Protein AF-A0A3M8DQR2-F1 (afdb_monomer_lite)

Secondary structure (DSSP, 8-state):
-PPPPEEEEET-TT-HHHHHHHHTT-EEEEEESS--TT--SEEEES-TTS-S----------------HHHHHHHHHHHHHHTT--GGG-EEEEEESSS--HHHHHHHHHHHHHTT-EEEEEE-B-TT--BSB-TTSSBPPTTHHHHHHHHHTTGGGTS-GGG-HHHHHHHHHHHHHHHHHHHHT-

Structure (mmCIF, N/CA/C/O backbone):
data_AF-A0A3M8DQR2-F1
#
_entry.id   AF-A0A3M8DQR2-F1
#
loop_
_atom_site.group_PDB
_atom_site.id
_atom_site.type_symbol
_atom_site.label_atom_id
_atom_site.label_alt_id
_atom_site.label_comp_id
_atom_site.label_asym_id
_atom_site.label_entity_id
_atom_site.label_seq_id
_atom_site.pdbx_PDB_ins_code
_atom_site.Cartn_x
_atom_site.Cartn_y
_atom_site.Cartn_z
_atom_site.occupancy
_atom_site.B_iso_or_equiv
_atom_site.auth_seq_id
_atom_site.auth_comp_id
_atom_site.auth_asym_id
_atom_site.auth_atom_id
_atom_site.pdbx_PDB_model_num
ATOM 1 N N . MET A 1 1 ? -34.111 8.080 4.916 1.00 47.84 1 MET A N 1
ATOM 2 C CA . MET A 1 1 ? -32.832 7.864 4.199 1.00 47.84 1 MET A CA 1
ATOM 3 C C . MET A 1 1 ? -31.863 7.182 5.153 1.00 47.84 1 MET A C 1
ATOM 5 O O . MET A 1 1 ? -31.714 7.679 6.263 1.00 47.84 1 MET A O 1
ATOM 9 N N . SER A 1 2 ? -31.255 6.046 4.790 1.00 54.03 2 SER A N 1
ATOM 10 C CA . SER A 1 2 ? -30.234 5.427 5.649 1.00 54.03 2 SER A CA 1
ATOM 11 C C . SER A 1 2 ? -28.972 6.290 5.644 1.00 54.03 2 SER A C 1
ATOM 13 O O . SER A 1 2 ? -28.515 6.715 4.582 1.00 54.03 2 SER A O 1
ATOM 15 N N . LYS A 1 3 ? -28.416 6.573 6.823 1.00 76.00 3 LYS A N 1
ATOM 16 C CA . LYS A 1 3 ? -27.163 7.327 6.966 1.00 76.00 3 LYS A CA 1
ATOM 17 C C . LYS A 1 3 ? -26.042 6.577 6.233 1.00 76.00 3 LYS A C 1
ATOM 19 O O . LYS A 1 3 ? -25.897 5.373 6.434 1.00 76.00 3 LYS A O 1
ATOM 24 N N . LYS A 1 4 ? -25.274 7.269 5.385 1.00 76.94 4 LYS A N 1
ATOM 25 C CA . LYS A 1 4 ? -24.084 6.679 4.753 1.00 76.94 4 LYS A CA 1
ATOM 26 C C . LYS A 1 4 ? -23.057 6.322 5.840 1.00 76.94 4 LYS A C 1
ATOM 28 O O . LYS A 1 4 ? -22.928 7.080 6.806 1.00 76.94 4 LYS A O 1
ATOM 33 N N . PRO A 1 5 ? -22.341 5.192 5.723 1.00 70.56 5 PRO A N 1
ATOM 34 C CA . PRO A 1 5 ? -21.253 4.870 6.638 1.00 70.56 5 PRO A CA 1
ATOM 35 C C . PRO A 1 5 ? -20.133 5.914 6.513 1.00 70.56 5 PRO A C 1
ATOM 37 O O . PRO A 1 5 ? -19.791 6.329 5.406 1.00 70.56 5 PRO A O 1
ATOM 40 N N . LYS A 1 6 ? -19.574 6.355 7.645 1.00 72.31 6 LYS A N 1
ATOM 41 C CA . LYS A 1 6 ? -18.492 7.353 7.687 1.00 72.31 6 LYS A CA 1
ATOM 42 C C . LYS A 1 6 ? -17.123 6.677 7.655 1.00 72.31 6 LYS A C 1
ATOM 44 O O . LYS A 1 6 ? -16.951 5.634 8.281 1.00 72.31 6 LYS A O 1
ATOM 49 N N . LEU A 1 7 ? -16.164 7.279 6.958 1.00 70.69 7 LEU A N 1
ATOM 50 C CA . LEU A 1 7 ? -14.788 6.796 6.842 1.00 70.69 7 LEU A CA 1
ATOM 51 C C . LEU A 1 7 ? -13.800 7.950 7.040 1.00 70.69 7 LEU A C 1
ATOM 53 O O . LEU A 1 7 ? -13.941 9.003 6.425 1.00 70.69 7 LEU A O 1
ATOM 57 N N . LEU A 1 8 ? -12.795 7.733 7.888 1.00 72.44 8 LEU A N 1
ATOM 58 C CA . LEU A 1 8 ? -11.678 8.652 8.095 1.00 72.44 8 LEU A CA 1
ATOM 59 C C . LEU A 1 8 ? -10.453 8.114 7.346 1.00 72.44 8 LEU A C 1
ATOM 61 O O . LEU A 1 8 ? -9.960 7.033 7.663 1.00 72.44 8 LEU A O 1
ATOM 65 N N . ASP A 1 9 ? -9.994 8.847 6.339 1.00 78.62 9 ASP A N 1
ATOM 66 C CA . ASP A 1 9 ? -8.833 8.514 5.519 1.00 78.62 9 ASP A CA 1
ATOM 67 C C . ASP A 1 9 ? -7.605 9.234 6.087 1.00 78.62 9 ASP A C 1
ATOM 69 O O . ASP A 1 9 ? -7.459 10.448 5.947 1.00 78.62 9 ASP A O 1
ATOM 73 N N . LEU A 1 10 ? -6.758 8.506 6.811 1.00 81.00 10 LEU A N 1
ATOM 74 C CA . LEU A 1 10 ? -5.545 9.053 7.418 1.00 81.00 10 LEU A CA 1
ATOM 75 C C . LEU A 1 10 ? -4.391 9.017 6.413 1.00 81.00 10 LEU A C 1
ATOM 77 O O . LEU A 1 10 ? -4.224 8.035 5.696 1.00 81.00 10 LEU A O 1
ATOM 81 N N . PHE A 1 11 ? -3.559 10.061 6.411 1.00 83.06 11 PHE A N 1
ATOM 82 C CA . PHE A 1 11 ? -2.490 10.271 5.422 1.00 83.06 11 PHE A CA 1
ATOM 83 C C . PHE A 1 11 ? -3.039 10.375 3.991 1.00 83.06 11 PHE A C 1
ATOM 85 O O . PHE A 1 11 ? -2.472 9.829 3.044 1.00 83.06 11 PHE A O 1
ATOM 92 N N . CYS A 1 12 ? -4.169 11.070 3.836 1.00 77.25 12 CYS A N 1
ATOM 93 C CA . CYS A 1 12 ? -5.023 10.975 2.653 1.00 77.25 12 CYS A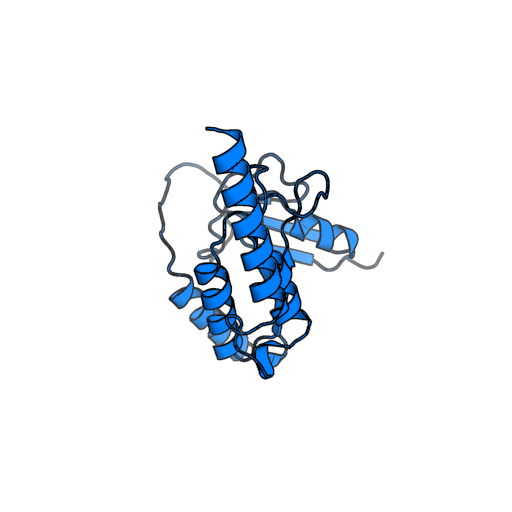 CA 1
ATOM 94 C C . CYS A 1 12 ? -4.418 11.542 1.359 1.00 77.25 12 CYS A C 1
ATOM 96 O O . CYS A 1 12 ? -4.955 11.291 0.274 1.00 77.25 12 CYS A O 1
ATOM 98 N N . LYS A 1 13 ? -3.328 12.323 1.448 1.00 86.94 13 LYS A N 1
ATOM 99 C CA . LYS A 1 13 ? -2.710 13.035 0.317 1.00 86.94 13 LYS A CA 1
ATOM 100 C C . LYS A 1 13 ? -3.774 13.702 -0.564 1.00 86.94 13 LYS A C 1
ATOM 102 O O . LYS A 1 13 ? -4.700 14.316 -0.049 1.00 86.94 13 LYS A O 1
ATOM 107 N N . THR A 1 14 ? -3.674 13.573 -1.882 1.00 84.88 14 THR A N 1
ATOM 108 C CA . THR A 1 14 ? -4.616 14.165 -2.841 1.00 84.88 14 THR A CA 1
ATOM 109 C C . THR A 1 14 ? -5.962 13.432 -2.924 1.00 84.88 14 THR A C 1
ATOM 111 O O . THR A 1 14 ? -6.852 13.885 -3.636 1.00 84.88 14 THR A O 1
ATOM 114 N N . GLY A 1 15 ? -6.152 12.332 -2.185 1.00 83.69 15 GLY A N 1
ATOM 115 C CA . GLY A 1 15 ? -7.451 11.667 -2.039 1.00 83.69 15 GLY A CA 1
ATOM 116 C C . GLY A 1 15 ? -7.775 10.570 -3.043 1.00 83.69 15 GLY A C 1
ATOM 117 O O . GLY A 1 15 ? -8.950 10.297 -3.296 1.00 83.69 15 GLY A O 1
ATOM 118 N N . GLY A 1 16 ? -6.756 9.899 -3.587 1.00 80.94 16 GLY A N 1
ATOM 119 C CA . GLY A 1 16 ? -6.944 8.754 -4.486 1.00 80.94 16 GLY A CA 1
ATOM 120 C C . GLY A 1 16 ? -7.777 7.626 -3.860 1.00 80.94 16 GLY A C 1
ATOM 121 O O . GLY A 1 16 ? -8.764 7.183 -4.448 1.00 80.94 16 GLY A O 1
ATOM 122 N N . CYS A 1 17 ? -7.435 7.203 -2.638 1.00 80.00 17 CYS A N 1
ATOM 123 C CA . CYS A 1 17 ? -8.185 6.176 -1.902 1.00 80.00 17 CYS A CA 1
ATOM 124 C C . CYS A 1 17 ? -9.577 6.672 -1.503 1.00 80.00 17 CYS A C 1
ATOM 126 O O . CYS A 1 17 ? -10.578 5.982 -1.708 1.00 80.00 17 CYS A O 1
ATOM 128 N N . SER A 1 18 ? -9.646 7.910 -1.018 1.00 84.56 18 SER A N 1
ATOM 129 C CA . SER A 1 18 ? -10.878 8.598 -0.634 1.00 84.56 18 SER A CA 1
ATOM 130 C C . SER A 1 18 ? -11.908 8.589 -1.762 1.00 84.56 18 SER A C 1
ATOM 132 O O . SER A 1 18 ? -13.091 8.354 -1.523 1.00 84.56 18 SER A O 1
ATOM 134 N N . ALA A 1 19 ? -11.457 8.756 -3.011 1.00 87.19 19 ALA A N 1
ATOM 135 C CA . ALA A 1 19 ? -12.327 8.686 -4.175 1.00 87.19 19 ALA A CA 1
ATOM 136 C C . ALA A 1 19 ? -12.905 7.295 -4.439 1.00 87.19 19 ALA A C 1
ATOM 138 O O . ALA A 1 19 ? -14.060 7.184 -4.855 1.00 87.19 19 ALA A O 1
ATOM 139 N N . GLY A 1 20 ? -12.149 6.236 -4.157 1.00 81.88 20 GLY A N 1
ATOM 140 C CA . GLY A 1 20 ? -12.669 4.870 -4.163 1.00 81.88 20 GLY A CA 1
ATOM 141 C C . GLY A 1 20 ? -13.738 4.657 -3.088 1.00 81.88 20 GLY A C 1
ATOM 142 O O . GLY A 1 20 ? -14.823 4.161 -3.390 1.00 81.88 20 GLY A O 1
ATOM 143 N N . TYR A 1 21 ? -13.473 5.093 -1.854 1.00 83.31 21 TYR A N 1
ATOM 144 C CA . TYR A 1 21 ? -14.408 4.938 -0.733 1.00 83.31 21 TYR A CA 1
ATOM 145 C C . TYR A 1 21 ? -15.709 5.723 -0.931 1.00 83.31 21 TYR A C 1
ATOM 147 O O . TYR A 1 21 ? -16.795 5.190 -0.697 1.00 83.31 21 TYR A O 1
ATOM 155 N N . ALA A 1 22 ? -15.630 6.952 -1.442 1.00 85.31 22 ALA A N 1
ATOM 156 C CA . ALA A 1 22 ? -16.812 7.745 -1.764 1.00 85.31 22 ALA A CA 1
ATOM 157 C C . ALA A 1 22 ? -17.687 7.064 -2.832 1.00 85.31 22 ALA A C 1
ATOM 159 O O . ALA A 1 22 ? -18.906 6.977 -2.673 1.00 85.31 22 ALA A O 1
ATOM 160 N N . LYS A 1 23 ? -17.070 6.502 -3.886 1.00 85.19 23 LYS A N 1
ATOM 161 C CA . LYS A 1 23 ? -17.774 5.712 -4.916 1.00 85.19 23 LYS A CA 1
ATOM 162 C C . LYS A 1 23 ? -18.424 4.446 -4.349 1.00 85.19 23 LYS A C 1
ATOM 164 O O . LYS A 1 23 ? -19.480 4.050 -4.829 1.00 85.19 23 LYS A O 1
ATOM 169 N N . ALA A 1 24 ? -17.834 3.847 -3.316 1.00 79.06 24 ALA A N 1
ATOM 170 C CA . ALA A 1 24 ? -18.395 2.699 -2.601 1.00 79.06 24 ALA A CA 1
ATOM 171 C C . ALA A 1 24 ? -19.526 3.068 -1.614 1.00 79.06 24 ALA A C 1
ATOM 173 O O . ALA A 1 24 ? -20.073 2.188 -0.953 1.00 79.06 24 ALA A O 1
ATOM 174 N N . GLY A 1 25 ? -19.899 4.351 -1.515 1.00 86.00 25 GLY A N 1
ATOM 175 C CA . GLY A 1 25 ? -21.036 4.817 -0.718 1.00 86.00 25 GLY A CA 1
ATOM 176 C C . GLY A 1 25 ? -20.685 5.368 0.665 1.00 86.00 25 GLY A C 1
ATOM 177 O O . GLY A 1 25 ? -21.604 5.669 1.430 1.00 86.00 25 GLY A O 1
ATOM 178 N N . PHE A 1 26 ? -19.400 5.539 0.987 1.00 82.19 26 PHE A N 1
ATOM 179 C CA . PHE A 1 26 ? -18.961 6.132 2.252 1.00 82.19 26 PHE A CA 1
ATOM 180 C C . PHE A 1 26 ? -19.003 7.668 2.222 1.00 82.19 26 PHE A C 1
ATOM 182 O O . PHE A 1 26 ? -18.787 8.302 1.190 1.00 82.19 26 PHE A O 1
ATOM 189 N N . GLU A 1 27 ? -19.253 8.276 3.380 1.00 83.12 27 GLU A N 1
ATOM 190 C CA . GLU A 1 27 ? -18.980 9.691 3.650 1.00 83.12 27 GLU A CA 1
ATOM 191 C C . GLU A 1 27 ? -17.541 9.802 4.173 1.00 83.12 27 GLU A C 1
ATOM 193 O O . GLU A 1 27 ? -17.248 9.336 5.275 1.00 83.12 27 GLU A O 1
ATOM 198 N N . VAL A 1 28 ? -16.635 10.353 3.361 1.00 81.25 28 VAL A N 1
ATOM 199 C CA . VAL A 1 28 ? -15.189 10.333 3.629 1.00 81.25 28 VAL A CA 1
ATOM 200 C C . VAL A 1 28 ? -14.704 11.673 4.178 1.00 81.25 28 VAL A C 1
ATOM 202 O O . VAL A 1 28 ? -15.050 12.727 3.645 1.00 81.25 28 VAL A O 1
ATOM 205 N N . VAL A 1 29 ? -13.857 11.616 5.205 1.00 83.69 29 VAL A N 1
ATOM 206 C CA . VAL A 1 29 ? -13.083 12.749 5.727 1.00 83.69 29 VAL A CA 1
ATOM 207 C C . VAL A 1 29 ? -11.600 12.404 5.625 1.00 83.69 29 VAL A C 1
ATOM 209 O O . VAL A 1 29 ? -11.192 11.351 6.100 1.00 83.69 29 VAL A O 1
ATOM 212 N N . GLY A 1 30 ? -10.796 13.269 5.016 1.00 80.38 30 GLY A N 1
ATOM 213 C CA . GLY A 1 30 ? -9.349 13.096 4.891 1.00 80.38 30 GLY A CA 1
ATOM 214 C C . GLY A 1 30 ? -8.565 13.815 5.975 1.00 80.38 30 GLY A C 1
ATOM 215 O O . GLY A 1 30 ? -8.931 14.923 6.368 1.00 80.38 30 GLY A O 1
ATOM 216 N N . VAL A 1 31 ? -7.460 13.214 6.411 1.00 77.94 31 VAL A N 1
ATOM 217 C CA . VAL A 1 31 ? -6.473 13.826 7.304 1.00 77.94 31 VAL A CA 1
ATOM 218 C C . VAL A 1 31 ? -5.084 13.705 6.686 1.00 77.94 31 VAL A C 1
ATOM 220 O O . VAL A 1 31 ? -4.616 12.597 6.435 1.00 77.94 31 VAL A O 1
ATOM 223 N N . ASP A 1 32 ? -4.392 14.820 6.461 1.00 81.44 32 ASP A N 1
ATOM 224 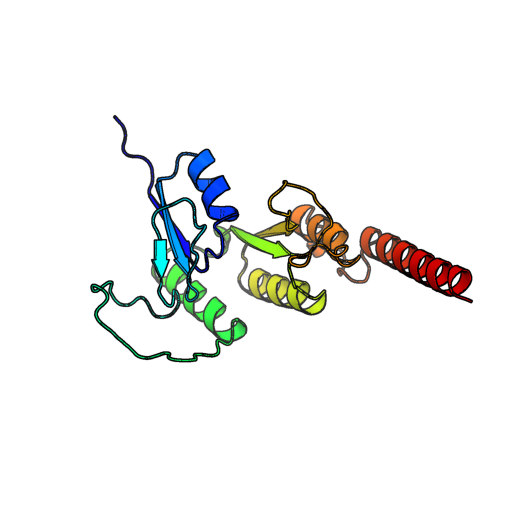C CA . ASP A 1 32 ? -2.983 14.822 6.042 1.00 81.44 32 ASP A CA 1
ATOM 225 C C . ASP A 1 32 ? -2.236 15.984 6.700 1.00 81.44 32 ASP A C 1
ATOM 227 O O . ASP A 1 32 ? -2.801 17.049 6.952 1.00 81.44 32 ASP A O 1
ATOM 231 N N . ILE A 1 33 ? -0.946 15.779 6.965 1.00 79.25 33 ILE A N 1
ATOM 232 C CA . ILE A 1 33 ? -0.084 16.795 7.573 1.00 79.25 33 ILE A CA 1
ATOM 233 C C . ILE A 1 33 ? 0.199 17.958 6.608 1.00 79.25 33 ILE A C 1
ATOM 235 O O . ILE A 1 33 ? 0.334 19.113 7.025 1.00 79.25 33 ILE A O 1
ATOM 239 N N . ASN A 1 34 ? 0.263 17.667 5.305 1.00 80.19 34 ASN A N 1
ATOM 240 C CA . ASN A 1 34 ? 0.478 18.664 4.266 1.00 80.19 34 ASN A CA 1
ATOM 241 C C . ASN A 1 34 ? -0.862 19.246 3.804 1.00 80.19 34 ASN A C 1
ATOM 243 O O . ASN A 1 34 ? -1.857 18.523 3.779 1.00 80.19 34 ASN A O 1
ATOM 247 N N . PRO A 1 35 ? -0.901 20.517 3.370 1.00 82.94 35 PRO A N 1
ATOM 248 C CA . PRO A 1 35 ? -2.090 21.058 2.728 1.00 82.94 35 PRO A CA 1
ATOM 249 C C . PRO A 1 35 ? -2.398 20.269 1.449 1.00 82.94 35 PRO A C 1
ATOM 251 O O . PRO A 1 35 ? -1.502 19.990 0.652 1.00 82.94 35 PRO A O 1
ATOM 254 N N . GLN A 1 36 ? -3.670 19.929 1.251 1.00 87.19 36 GLN A N 1
ATOM 255 C CA . GLN A 1 36 ? -4.154 19.195 0.081 1.00 87.19 36 GLN A CA 1
ATOM 256 C C . GLN A 1 36 ? -5.217 20.040 -0.633 1.00 87.19 36 GLN A C 1
ATOM 258 O O . GLN A 1 36 ? -6.410 19.784 -0.486 1.00 87.19 36 GLN A O 1
ATOM 263 N N . PRO A 1 37 ? -4.815 21.086 -1.383 1.00 84.31 37 PRO A N 1
ATOM 264 C CA . PRO A 1 37 ? -5.752 22.063 -1.954 1.00 84.31 37 PRO A CA 1
ATOM 265 C C . PRO A 1 37 ? -6.732 21.455 -2.964 1.00 84.31 37 PRO A C 1
ATOM 267 O O . PRO A 1 37 ? -7.802 22.007 -3.187 1.00 84.31 37 PRO A O 1
ATOM 270 N N . ASN A 1 38 ? -6.378 20.307 -3.544 1.00 85.12 38 ASN A N 1
ATOM 271 C CA . ASN A 1 38 ? -7.195 19.592 -4.521 1.00 85.12 38 ASN A CA 1
ATOM 272 C C . ASN A 1 38 ? -7.923 18.380 -3.915 1.00 85.12 38 ASN A C 1
ATOM 274 O O . ASN A 1 38 ? -8.418 17.539 -4.664 1.00 85.12 38 ASN A O 1
ATOM 278 N N . TYR A 1 39 ? -7.948 18.236 -2.583 1.00 84.38 39 TYR A N 1
ATOM 279 C CA . TYR A 1 39 ? -8.625 17.114 -1.942 1.00 84.38 39 TYR A CA 1
ATOM 280 C C . TYR A 1 39 ? -10.145 17.221 -2.152 1.00 84.38 39 TYR A C 1
ATOM 282 O O . TYR A 1 39 ? -10.739 18.229 -1.773 1.00 84.38 39 TYR A O 1
ATOM 290 N N . PRO A 1 40 ? -10.802 16.212 -2.748 1.00 81.50 40 PRO A N 1
ATOM 291 C CA . PRO A 1 40 ? -12.172 16.369 -3.242 1.00 81.50 40 PRO A CA 1
ATOM 292 C C . PRO A 1 40 ? -13.273 16.154 -2.182 1.00 81.50 40 PRO A C 1
ATOM 294 O O . PRO A 1 40 ? -14.454 16.179 -2.525 1.00 81.50 40 PRO A O 1
ATOM 297 N N . TYR A 1 41 ? -12.914 15.933 -0.911 1.00 90.12 41 TYR A N 1
ATOM 298 C CA . TYR A 1 41 ? -13.845 15.676 0.202 1.00 90.12 41 TYR A CA 1
ATOM 299 C C . TYR A 1 41 ? -13.566 16.591 1.403 1.00 90.12 41 TYR A C 1
ATOM 301 O O . TYR A 1 41 ? -12.709 17.470 1.340 1.00 90.12 41 TYR A O 1
ATOM 309 N N . GLN A 1 42 ? -14.275 16.388 2.521 1.00 87.31 42 GLN A N 1
ATOM 310 C CA . GLN A 1 42 ? -13.967 17.100 3.761 1.00 87.31 42 GLN A CA 1
ATOM 311 C C . GLN A 1 42 ? -12.529 16.784 4.188 1.00 87.31 42 GLN A C 1
ATOM 313 O O . GLN A 1 42 ? -12.150 15.619 4.274 1.00 87.31 42 GLN A O 1
ATOM 318 N N . PHE A 1 43 ? -11.742 17.820 4.465 1.00 85.06 43 PHE A N 1
ATOM 319 C CA . PHE A 1 43 ? -10.324 17.699 4.781 1.00 85.06 43 PHE A CA 1
ATOM 320 C C . PHE A 1 43 ? -10.002 18.338 6.128 1.00 85.06 43 PHE A C 1
ATOM 322 O O . PHE A 1 43 ? -10.494 19.419 6.455 1.00 85.06 43 PHE A O 1
ATOM 329 N N . ILE A 1 44 ? -9.143 17.671 6.889 1.00 81.81 44 ILE A N 1
ATOM 330 C CA . ILE A 1 44 ? -8.561 18.158 8.130 1.00 81.81 44 ILE A CA 1
ATOM 331 C C . ILE A 1 44 ? -7.048 18.147 7.937 1.00 81.81 44 ILE A C 1
ATOM 333 O O . ILE A 1 44 ? -6.432 17.087 7.842 1.00 81.81 44 ILE A O 1
ATOM 337 N N . GLN A 1 45 ? -6.429 19.325 7.903 1.00 82.38 45 GLN A N 1
ATOM 338 C CA . GLN A 1 45 ? -4.975 19.389 7.929 1.00 82.38 45 GLN A CA 1
ATOM 339 C C . GLN A 1 45 ? -4.496 19.129 9.356 1.00 82.38 45 GLN A C 1
ATOM 341 O O . GLN A 1 45 ? -4.557 20.016 10.207 1.00 82.38 45 GLN A O 1
ATOM 346 N N . ALA A 1 46 ? -4.044 17.912 9.627 1.00 69.06 46 ALA A N 1
ATOM 347 C CA . ALA A 1 46 ? -3.540 17.531 10.933 1.00 69.06 46 ALA A CA 1
ATOM 348 C C . ALA A 1 46 ? -2.524 16.400 10.818 1.00 69.06 46 ALA A C 1
ATOM 350 O O . ALA A 1 46 ? -2.485 15.637 9.851 1.00 69.06 46 ALA A O 1
ATOM 351 N N . ASP A 1 47 ? -1.709 16.280 11.854 1.00 73.81 47 ASP A N 1
ATOM 352 C CA . ASP A 1 47 ? -0.873 15.113 12.046 1.00 73.81 47 ASP A CA 1
ATOM 353 C C . ASP A 1 47 ? -1.749 13.937 12.498 1.00 73.81 47 ASP A C 1
ATOM 355 O O . ASP A 1 47 ? -2.109 13.827 13.670 1.00 73.81 47 ASP A O 1
ATOM 359 N N . ALA A 1 48 ? -2.097 13.061 11.552 1.00 65.50 48 ALA A N 1
ATOM 360 C CA . ALA A 1 48 ? -2.900 11.861 11.784 1.00 65.50 48 ALA A CA 1
ATOM 361 C C . ALA A 1 48 ? -2.338 10.944 12.891 1.00 65.50 48 ALA A C 1
ATOM 363 O O . ALA A 1 48 ? -3.081 10.141 13.451 1.00 65.50 48 ALA A O 1
ATOM 364 N N . MET A 1 49 ? -1.050 11.072 13.231 1.00 65.06 49 MET A N 1
ATOM 365 C CA . MET A 1 49 ? -0.394 10.307 14.292 1.00 65.06 49 MET A CA 1
ATOM 366 C C . MET A 1 49 ? -0.564 10.895 15.697 1.00 65.06 49 MET A C 1
ATOM 368 O O . MET A 1 49 ? -0.318 10.182 16.670 1.00 65.06 49 MET A O 1
ATOM 372 N N . LYS A 1 50 ? -0.985 12.161 15.813 1.00 56.66 50 LYS A N 1
ATOM 373 C CA . LYS A 1 50 ? -1.133 12.906 17.078 1.00 56.66 50 LYS A CA 1
ATOM 374 C C . LYS A 1 50 ? -2.550 13.437 17.316 1.00 56.66 50 LYS A C 1
ATOM 376 O O . LYS A 1 50 ? -2.740 14.354 18.112 1.00 56.66 50 LYS A O 1
ATOM 381 N N . VAL A 1 51 ? -3.559 12.916 16.617 1.00 45.53 51 VAL A N 1
ATOM 382 C CA . VAL A 1 51 ? -4.945 13.360 16.825 1.00 45.53 51 VAL A CA 1
ATOM 383 C C . VAL A 1 51 ? -5.450 12.838 18.173 1.00 45.53 51 VAL A C 1
ATOM 385 O O . VAL A 1 51 ? -6.016 11.754 18.256 1.00 45.53 51 VAL A O 1
ATOM 388 N N . GLU A 1 52 ? -5.233 13.616 19.232 1.00 41.56 52 GLU A N 1
ATOM 389 C CA . GLU A 1 52 ? -5.787 13.368 20.570 1.00 41.56 52 GLU A CA 1
ATOM 390 C C . GLU A 1 52 ? -7.150 14.068 20.748 1.00 41.56 52 GLU A C 1
ATOM 392 O O . GLU A 1 52 ? -8.041 13.544 21.411 1.00 41.56 52 GLU A O 1
ATOM 397 N N . SER A 1 53 ? -7.358 15.223 20.099 1.00 39.56 53 SER A N 1
ATOM 398 C CA . SER A 1 53 ? -8.659 15.893 19.928 1.00 39.56 53 SER A CA 1
ATOM 399 C C . SER A 1 53 ? -8.611 16.909 18.771 1.00 39.56 53 SER A C 1
ATOM 401 O O . SER A 1 53 ? -7.536 17.361 18.378 1.00 39.56 53 SER A O 1
ATOM 403 N N . ILE A 1 54 ? -9.769 17.253 18.192 1.00 40.06 54 ILE A N 1
ATOM 404 C CA . ILE A 1 54 ? -9.896 18.238 17.103 1.00 40.06 54 ILE A CA 1
ATOM 405 C C . ILE A 1 5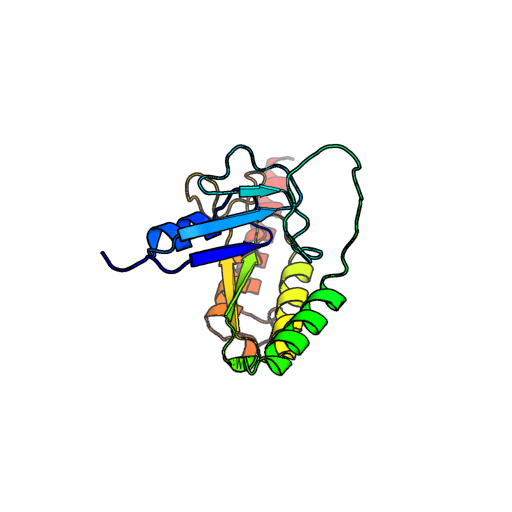4 ? -10.340 19.575 17.713 1.00 40.06 54 ILE A C 1
ATOM 407 O O . ILE A 1 54 ? -11.468 19.682 18.190 1.00 40.06 54 ILE A O 1
ATOM 411 N N . ALA A 1 55 ? -9.479 20.593 17.675 1.00 41.19 55 ALA A N 1
ATOM 412 C CA . ALA A 1 55 ? -9.810 21.970 18.053 1.00 41.19 55 ALA A CA 1
ATOM 413 C C . ALA A 1 55 ? -9.581 22.929 16.865 1.00 41.19 55 ALA A C 1
ATOM 415 O O . ALA A 1 55 ? -8.731 22.651 16.014 1.00 41.19 55 ALA A O 1
ATOM 416 N N . PRO A 1 56 ? -10.347 24.033 16.759 1.00 38.84 56 PRO A N 1
ATOM 417 C CA . PRO A 1 56 ? -10.315 24.903 15.590 1.00 38.84 56 PRO A CA 1
ATOM 418 C C . PRO A 1 56 ? -8.986 25.654 15.444 1.00 38.84 56 PRO A C 1
ATOM 420 O O . PRO A 1 56 ? -8.339 26.048 16.414 1.00 38.84 56 PRO A O 1
ATOM 423 N N . ALA A 1 57 ? -8.599 25.842 14.184 1.00 39.97 57 ALA A N 1
ATOM 424 C CA . ALA A 1 57 ? -7.304 26.351 13.771 1.00 39.97 57 ALA A CA 1
ATOM 425 C C . ALA A 1 57 ? -7.138 27.847 14.071 1.00 39.97 57 ALA A C 1
ATOM 427 O O . ALA A 1 57 ? -7.596 28.678 13.296 1.00 39.97 57 ALA A O 1
ATOM 428 N N . ASN A 1 58 ? -6.394 28.180 15.130 1.00 41.06 58 ASN A N 1
ATOM 429 C CA . ASN A 1 58 ? -5.861 29.525 15.354 1.00 41.06 58 ASN A CA 1
ATOM 430 C C . ASN A 1 58 ? -4.341 29.481 15.590 1.00 41.06 58 ASN A C 1
ATOM 432 O O . ASN A 1 58 ? -3.868 29.597 16.711 1.00 41.06 58 ASN A O 1
ATOM 436 N N . GLY A 1 59 ? -3.589 29.371 14.490 1.00 45.38 59 GLY A N 1
ATOM 437 C CA . GLY A 1 59 ? -2.318 30.086 14.327 1.00 45.38 59 GLY A CA 1
ATOM 438 C C . GLY A 1 59 ? -1.035 29.498 14.936 1.00 45.38 59 GLY A C 1
ATOM 439 O O . GLY A 1 59 ? -0.744 29.702 16.103 1.00 45.38 59 GLY A O 1
ATOM 440 N N . LYS A 1 60 ? -0.184 28.993 14.027 1.00 46.75 60 LYS A N 1
ATOM 441 C CA . LYS A 1 60 ? 1.299 29.007 14.038 1.00 46.75 60 LYS A CA 1
ATOM 442 C C . LYS A 1 60 ? 2.050 28.112 15.044 1.00 46.75 60 LYS A C 1
ATOM 444 O O . LYS A 1 60 ? 2.366 28.543 16.137 1.00 46.75 60 LYS A O 1
ATOM 449 N N . GLU A 1 61 ? 2.534 26.966 14.550 1.00 42.38 61 GLU A N 1
ATOM 450 C CA . GLU A 1 61 ? 3.967 26.598 14.521 1.00 42.38 61 GLU A CA 1
ATOM 451 C C . GLU A 1 61 ? 4.173 25.312 13.696 1.00 42.38 61 GLU A C 1
ATOM 453 O O . GLU A 1 61 ? 3.427 24.343 13.829 1.00 42.38 61 GLU A O 1
ATOM 458 N N . ARG A 1 62 ? 5.165 25.291 12.793 1.00 37.06 62 ARG A N 1
ATOM 459 C CA . ARG A 1 62 ? 5.514 24.088 12.016 1.00 37.06 62 ARG A CA 1
ATOM 460 C C . ARG A 1 62 ? 6.348 23.154 12.892 1.00 37.06 62 ARG A C 1
ATOM 462 O O . ARG A 1 62 ? 7.564 23.302 12.958 1.00 37.06 62 ARG A O 1
ATOM 469 N N . GLN A 1 63 ? 5.714 22.164 13.515 1.00 32.34 63 GLN A N 1
ATOM 470 C CA . GLN A 1 63 ? 6.440 21.045 14.114 1.00 32.34 63 GLN A CA 1
ATOM 471 C C . GLN A 1 63 ? 6.874 20.074 13.011 1.00 32.34 63 GLN A C 1
ATOM 473 O O . GLN A 1 63 ? 6.043 19.453 12.350 1.00 32.34 63 GLN A O 1
ATOM 478 N N . ARG A 1 64 ? 8.186 19.937 12.797 1.00 30.61 64 ARG A N 1
ATOM 479 C CA . ARG A 1 64 ? 8.737 18.852 11.980 1.00 30.61 64 ARG A CA 1
ATOM 480 C C . ARG A 1 64 ? 8.869 17.624 12.872 1.00 30.61 64 ARG A C 1
ATOM 482 O O . ARG A 1 64 ? 9.690 17.615 13.783 1.00 30.61 64 ARG A O 1
ATOM 489 N N . VAL A 1 65 ? 8.058 16.606 12.606 1.00 34.44 65 VAL A N 1
ATOM 490 C CA . VAL A 1 65 ? 8.125 15.313 13.290 1.00 34.44 65 VAL A CA 1
ATOM 491 C C . VAL A 1 65 ? 8.536 14.264 12.270 1.00 34.44 65 VAL A C 1
ATOM 493 O O . VAL A 1 65 ? 7.924 14.139 11.210 1.00 34.44 65 VAL A O 1
ATOM 496 N N . THR A 1 66 ? 9.605 13.540 12.578 1.00 32.59 66 THR A N 1
ATOM 497 C CA . THR A 1 66 ? 10.060 12.389 11.801 1.00 32.59 66 THR A CA 1
ATOM 498 C C . THR A 1 66 ? 9.468 11.145 12.447 1.00 32.59 66 THR A C 1
ATOM 500 O O . THR A 1 66 ? 9.641 10.943 13.649 1.00 32.59 66 THR A O 1
ATOM 503 N N . PHE A 1 67 ? 8.762 10.327 11.672 1.00 50.16 67 PHE A N 1
ATOM 504 C CA . PHE A 1 67 ? 8.174 9.089 12.170 1.00 50.16 67 PHE A CA 1
ATOM 505 C C . PHE A 1 67 ? 8.979 7.890 11.712 1.00 50.16 67 PHE A C 1
ATOM 507 O O . PHE A 1 67 ? 9.348 7.772 10.547 1.00 50.16 67 PHE A O 1
ATOM 514 N N . ASP A 1 68 ? 9.177 6.978 12.648 1.00 58.97 68 ASP A N 1
ATOM 515 C CA . ASP A 1 68 ? 9.648 5.638 12.373 1.00 58.97 68 ASP A CA 1
ATOM 516 C C . ASP A 1 68 ? 8.413 4.737 12.229 1.00 58.97 68 ASP A C 1
ATOM 518 O O . ASP A 1 68 ? 7.806 4.310 13.218 1.00 58.97 68 ASP A O 1
ATOM 522 N N . MET A 1 69 ? 7.991 4.497 10.984 1.00 60.41 69 MET A N 1
ATOM 523 C CA . MET A 1 69 ? 6.835 3.643 10.678 1.00 60.41 69 MET A CA 1
ATOM 524 C C . MET A 1 69 ? 7.003 2.224 11.237 1.00 60.41 69 MET A C 1
ATOM 526 O O . MET A 1 69 ? 6.007 1.580 11.580 1.00 60.41 69 MET A O 1
ATOM 530 N N . MET A 1 70 ? 8.251 1.782 11.431 1.00 62.34 70 MET A N 1
ATOM 531 C CA . MET A 1 70 ? 8.574 0.498 12.047 1.00 62.34 70 MET A CA 1
ATOM 532 C C . MET A 1 70 ? 8.243 0.465 13.542 1.00 62.34 70 MET A C 1
ATOM 534 O O . MET A 1 70 ? 8.101 -0.622 14.094 1.00 62.34 70 MET A O 1
ATOM 538 N N . LYS A 1 71 ? 8.066 1.619 14.202 1.00 65.50 71 LYS A N 1
ATOM 539 C CA . LYS A 1 71 ? 7.599 1.724 15.600 1.00 65.50 71 LYS A CA 1
ATOM 540 C C . LYS A 1 71 ? 6.097 1.961 15.705 1.00 65.50 71 LYS A C 1
ATOM 542 O O . LYS A 1 71 ? 5.429 1.350 16.537 1.00 65.50 71 LYS A O 1
ATOM 547 N N . VAL A 1 72 ? 5.570 2.812 14.829 1.00 67.62 72 VAL A N 1
ATOM 548 C CA . VAL A 1 72 ? 4.168 3.244 14.827 1.00 67.62 72 VAL A CA 1
ATOM 549 C C . VAL A 1 72 ? 3.200 2.095 14.540 1.00 67.62 72 VAL A C 1
ATOM 551 O O . VAL A 1 72 ? 2.238 1.891 15.281 1.00 67.62 72 VAL A O 1
ATOM 554 N N . VAL A 1 73 ? 3.443 1.329 13.473 1.00 72.00 73 VAL A N 1
ATOM 555 C CA . VAL A 1 73 ? 2.540 0.244 13.053 1.00 72.00 73 VAL A CA 1
ATOM 556 C C . VAL A 1 73 ? 2.379 -0.820 14.153 1.00 72.00 73 VAL A C 1
ATOM 558 O O . VAL A 1 73 ? 1.236 -1.141 14.489 1.00 72.00 73 VAL A O 1
ATOM 561 N N . PRO A 1 74 ? 3.460 -1.312 14.798 1.00 73.06 74 PRO A N 1
ATOM 562 C CA . PRO A 1 74 ? 3.354 -2.198 15.959 1.00 73.06 74 PRO A CA 1
ATOM 563 C C . PRO A 1 74 ? 2.482 -1.671 17.099 1.00 73.06 74 PRO A C 1
ATOM 565 O O . PRO A 1 74 ? 1.699 -2.418 17.686 1.00 73.06 74 PRO A O 1
ATOM 568 N N . GLU A 1 75 ? 2.642 -0.396 17.454 1.00 77.00 75 GLU A N 1
ATOM 569 C CA . GLU A 1 75 ? 1.895 0.239 18.537 1.00 77.00 75 GLU A CA 1
ATOM 570 C C . GLU A 1 75 ? 0.398 0.268 18.225 1.00 77.00 75 GLU A C 1
ATOM 572 O O . GLU A 1 75 ? -0.409 -0.187 19.035 1.00 77.00 75 GLU A O 1
ATOM 577 N N . LYS A 1 76 ? 0.021 0.708 17.020 1.00 72.56 76 LYS A N 1
ATOM 578 C CA . LYS A 1 76 ? -1.395 0.796 16.641 1.00 72.56 76 LYS A CA 1
ATOM 579 C C . LYS A 1 76 ? -2.039 -0.578 16.480 1.00 72.56 76 LYS A C 1
ATOM 581 O O . LYS A 1 76 ? -3.194 -0.750 16.853 1.00 72.56 76 LYS A O 1
ATOM 586 N N . LEU A 1 77 ? -1.300 -1.583 16.010 1.00 70.25 77 LEU A N 1
ATOM 587 C CA . LEU A 1 77 ? -1.795 -2.962 15.949 1.00 70.25 77 LEU A CA 1
ATOM 588 C C . LEU A 1 77 ? -2.027 -3.575 17.336 1.00 70.25 77 LEU A C 1
ATOM 590 O O . LEU A 1 77 ? -2.962 -4.361 17.489 1.00 70.25 77 LEU A O 1
ATOM 594 N N . ARG A 1 78 ? -1.211 -3.223 18.341 1.00 74.62 78 ARG A N 1
ATOM 595 C CA . ARG A 1 78 ? -1.459 -3.600 19.745 1.00 74.62 78 ARG A CA 1
ATOM 596 C C . ARG A 1 78 ? -2.711 -2.924 20.291 1.00 74.62 78 ARG A C 1
ATOM 598 O O . ARG A 1 78 ? -3.569 -3.610 20.828 1.00 74.62 78 ARG A O 1
ATOM 605 N N . MET A 1 79 ? -2.867 -1.625 20.045 1.00 71.19 79 MET A N 1
ATOM 606 C CA . MET A 1 79 ? -4.080 -0.897 20.420 1.00 71.19 79 MET A CA 1
ATOM 607 C C . MET A 1 79 ? -5.331 -1.558 19.819 1.00 71.19 79 MET A C 1
ATOM 609 O O . MET A 1 79 ? -6.275 -1.853 20.534 1.00 71.19 79 MET A O 1
ATOM 613 N N . LEU A 1 80 ? -5.345 -1.880 18.522 1.00 67.06 80 LEU A N 1
ATOM 614 C CA . LEU A 1 80 ? -6.502 -2.541 17.895 1.00 67.06 80 LEU A CA 1
ATOM 615 C C . LEU A 1 80 ? -6.870 -3.879 18.565 1.00 67.06 80 LEU A C 1
ATOM 617 O O . LEU A 1 80 ? -8.053 -4.197 18.695 1.00 67.06 80 LEU A O 1
ATOM 621 N N . GLU A 1 81 ? -5.873 -4.639 19.019 1.00 68.06 81 GLU A N 1
ATOM 622 C CA . GLU A 1 81 ? -6.077 -5.889 19.753 1.00 68.06 81 GLU A CA 1
ATOM 623 C C . GLU A 1 81 ? -6.723 -5.667 21.128 1.00 68.06 81 GLU A C 1
ATOM 625 O O . GLU A 1 81 ? -7.644 -6.406 21.476 1.00 68.06 81 GLU A O 1
ATOM 630 N N . GLU A 1 82 ? -6.327 -4.620 21.860 1.00 75.88 82 GLU A N 1
ATOM 631 C CA . GLU A 1 82 ? -6.956 -4.218 23.132 1.00 75.88 82 GLU A CA 1
ATOM 632 C C . GLU A 1 82 ? -8.447 -3.886 22.957 1.00 75.88 82 GLU A C 1
ATOM 634 O O . GLU A 1 82 ? -9.266 -4.215 23.812 1.00 75.88 82 GLU A O 1
ATOM 639 N N . TYR A 1 83 ? -8.828 -3.325 21.805 1.00 70.56 83 TYR A N 1
ATOM 640 C CA . TYR A 1 83 ? -10.226 -3.063 21.435 1.00 70.56 83 TYR A CA 1
ATOM 641 C C . TYR A 1 83 ? -10.941 -4.281 20.811 1.00 70.56 83 TYR A C 1
ATOM 643 O O . TYR A 1 83 ? -12.039 -4.160 20.265 1.00 70.56 83 TYR A O 1
ATOM 651 N N . GLY A 1 84 ? -10.340 -5.475 20.869 1.00 68.69 84 GLY A N 1
ATOM 652 C CA . GLY A 1 84 ? -10.935 -6.729 20.396 1.00 68.69 84 GLY A CA 1
ATOM 653 C C . GLY A 1 84 ? -10.905 -6.927 18.874 1.00 68.69 84 GLY A C 1
ATOM 654 O O . GLY A 1 84 ? -11.471 -7.902 18.360 1.00 68.69 84 GLY A O 1
ATOM 655 N N . ILE A 1 85 ? -10.229 -6.048 18.129 1.00 66.38 85 ILE A N 1
ATOM 656 C CA . ILE A 1 85 ? -10.079 -6.153 16.676 1.00 66.38 85 ILE A CA 1
ATOM 657 C C . ILE A 1 85 ? -8.879 -7.052 16.376 1.00 66.38 85 ILE A C 1
ATOM 659 O O . ILE A 1 85 ? -7.716 -6.668 16.461 1.00 66.38 85 ILE A O 1
ATOM 663 N N . ARG A 1 86 ? -9.173 -8.300 16.005 1.00 61.97 86 ARG A N 1
ATOM 664 C CA . ARG A 1 86 ? -8.143 -9.303 15.703 1.00 61.97 86 ARG A CA 1
ATOM 665 C C . ARG A 1 86 ? -7.381 -8.944 14.426 1.00 61.97 86 ARG A C 1
ATOM 667 O O . ARG A 1 86 ? -7.995 -8.790 13.372 1.00 61.97 86 ARG A O 1
ATOM 674 N N . LYS A 1 87 ? -6.051 -8.952 14.502 1.00 66.88 87 LYS A N 1
ATOM 675 C CA . LYS A 1 87 ? -5.123 -8.566 13.421 1.00 66.88 87 LYS A CA 1
ATOM 676 C C . LYS A 1 87 ? -5.350 -9.332 12.108 1.00 66.88 87 LYS A C 1
ATOM 678 O O . LYS A 1 87 ? -5.456 -8.712 11.059 1.00 66.88 87 LYS A O 1
ATOM 683 N N . ARG A 1 88 ? -5.638 -10.638 12.184 1.00 67.38 88 ARG A N 1
ATOM 684 C CA . ARG A 1 88 ? -6.033 -11.490 11.037 1.00 67.38 88 ARG A CA 1
ATOM 685 C C . ARG A 1 88 ? -7.264 -11.046 10.245 1.00 67.38 88 ARG A C 1
ATOM 687 O O . ARG A 1 88 ? -7.509 -11.550 9.151 1.00 67.38 88 ARG A O 1
ATOM 694 N N . LYS A 1 89 ? -8.090 -10.157 10.807 1.00 67.25 89 LYS A N 1
ATOM 695 C CA . LYS A 1 89 ? -9.261 -9.580 10.128 1.00 67.25 89 LYS A CA 1
ATOM 696 C C . LYS A 1 89 ? -8.950 -8.246 9.444 1.00 67.25 89 LYS A C 1
ATOM 698 O O . LYS A 1 89 ? -9.831 -7.695 8.791 1.00 67.25 89 LYS A O 1
ATOM 703 N N . LEU A 1 90 ? -7.732 -7.727 9.585 1.00 68.31 90 LEU A N 1
ATOM 704 C CA . LEU A 1 90 ? -7.302 -6.492 8.948 1.00 68.31 90 LEU A CA 1
ATOM 705 C C . LEU A 1 90 ? -6.737 -6.801 7.564 1.00 68.31 90 LEU A C 1
ATOM 707 O O . LEU A 1 90 ? -5.977 -7.754 7.383 1.00 68.31 90 LEU A O 1
ATOM 711 N N . THR A 1 91 ? -7.133 -5.988 6.588 1.00 77.75 91 THR A N 1
ATOM 712 C CA . THR A 1 91 ? -6.500 -5.944 5.271 1.00 77.75 91 THR A CA 1
ATOM 713 C C . THR A 1 91 ? -5.919 -4.559 5.083 1.00 77.75 91 THR A C 1
ATOM 715 O O . THR A 1 91 ? -6.653 -3.573 5.093 1.00 77.75 91 THR A O 1
ATOM 718 N N . PHE A 1 92 ? -4.606 -4.490 4.925 1.00 80.44 92 PHE A N 1
ATOM 719 C CA . PHE A 1 92 ? -3.891 -3.259 4.660 1.00 80.44 92 PHE A CA 1
ATOM 720 C C . PHE A 1 92 ? -3.793 -3.050 3.164 1.00 80.44 92 PHE A C 1
ATOM 722 O O . PHE A 1 92 ? -3.235 -3.865 2.432 1.00 80.44 92 PHE A O 1
ATOM 729 N N . TYR A 1 93 ? -4.335 -1.927 2.727 1.00 81.44 93 TYR A N 1
ATOM 730 C CA . TYR A 1 93 ? -4.080 -1.405 1.404 1.00 81.44 93 TYR A CA 1
ATOM 731 C C . TYR A 1 93 ? -2.666 -0.814 1.378 1.00 81.44 93 TYR A C 1
ATOM 733 O O . TYR A 1 93 ? -2.369 0.108 2.138 1.00 81.44 93 TYR A O 1
ATOM 741 N N . MET A 1 94 ? -1.800 -1.333 0.513 1.00 87.62 94 MET A N 1
ATOM 742 C CA . MET A 1 94 ? -0.409 -0.903 0.401 1.00 87.62 94 MET A CA 1
ATOM 743 C C . MET A 1 94 ? -0.152 -0.326 -0.990 1.00 87.62 94 MET A C 1
ATOM 745 O O . MET A 1 94 ? -0.106 -1.060 -1.976 1.00 87.62 94 MET A O 1
ATOM 749 N N . LEU A 1 95 ? -0.022 1.000 -1.071 1.00 87.62 95 LEU A N 1
ATOM 750 C CA . LEU A 1 95 ? 0.309 1.692 -2.317 1.00 87.62 95 LEU A CA 1
ATOM 751 C C . LEU A 1 95 ? 1.780 1.446 -2.677 1.00 87.62 95 LEU A C 1
ATOM 753 O O . LEU A 1 95 ? 2.656 1.709 -1.857 1.00 87.62 95 LEU A O 1
ATOM 757 N N . ILE A 1 96 ? 2.028 1.005 -3.909 1.00 90.12 96 ILE A N 1
ATOM 758 C CA . ILE A 1 96 ? 3.367 0.756 -4.463 1.00 90.12 96 ILE A CA 1
ATOM 759 C C . ILE A 1 96 ? 3.564 1.534 -5.770 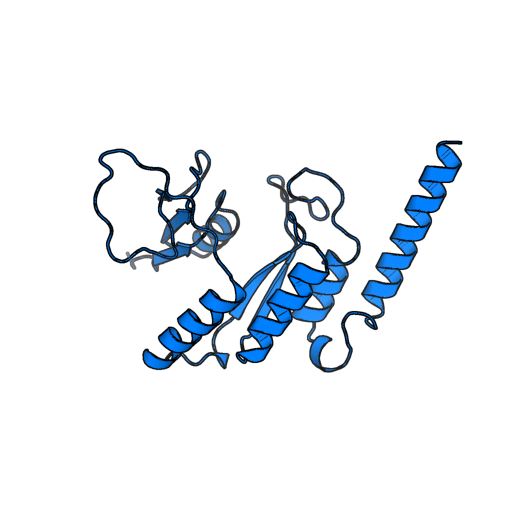1.00 90.12 96 ILE A C 1
ATOM 761 O O . ILE A 1 96 ? 2.598 1.817 -6.487 1.00 90.12 96 ILE A O 1
ATOM 765 N N . GLY A 1 97 ? 4.810 1.869 -6.108 1.00 85.75 97 GLY A N 1
ATOM 766 C CA . GLY A 1 97 ? 5.152 2.487 -7.395 1.00 85.75 97 GLY A CA 1
ATOM 767 C C . GLY A 1 97 ? 4.781 3.968 -7.538 1.00 85.75 97 GLY A C 1
ATOM 768 O O . GLY A 1 97 ? 4.682 4.455 -8.660 1.00 85.75 97 GLY A O 1
ATOM 769 N N . TYR A 1 98 ? 4.544 4.687 -6.435 1.00 81.69 98 TYR A N 1
ATOM 770 C CA . TYR A 1 98 ? 4.437 6.154 -6.459 1.00 81.69 98 TYR A CA 1
ATOM 771 C C . TYR A 1 98 ? 5.817 6.815 -6.343 1.00 81.69 98 TYR A C 1
ATOM 773 O O . TYR A 1 98 ? 6.218 7.541 -7.237 1.00 81.69 98 TYR A O 1
ATOM 781 N N . ASP A 1 99 ? 6.531 6.535 -5.254 1.00 77.94 99 ASP A N 1
ATOM 782 C CA . ASP A 1 99 ? 7.911 6.967 -4.969 1.00 77.94 99 ASP A CA 1
ATOM 783 C C . ASP A 1 99 ? 8.513 5.954 -3.960 1.00 77.94 99 ASP A C 1
ATOM 785 O O . ASP A 1 99 ? 9.048 6.321 -2.916 1.00 77.94 99 ASP A O 1
ATOM 789 N N . THR A 1 100 ? 8.306 4.653 -4.199 1.00 80.12 100 THR A N 1
ATOM 790 C CA . THR A 1 100 ? 8.781 3.570 -3.319 1.00 80.12 100 THR A CA 1
ATOM 791 C C . THR A 1 100 ? 9.854 2.748 -4.012 1.00 80.12 100 THR A C 1
ATOM 793 O O . THR A 1 100 ? 9.765 2.480 -5.214 1.00 80.12 100 THR A O 1
ATOM 796 N N . THR A 1 101 ? 10.880 2.361 -3.258 1.00 87.69 101 THR A N 1
ATOM 797 C CA . THR A 1 101 ? 11.882 1.395 -3.716 1.00 87.69 101 THR A CA 1
ATOM 798 C C . THR A 1 101 ? 11.369 -0.039 -3.547 1.00 87.69 101 THR A C 1
ATOM 800 O O . THR A 1 101 ? 10.360 -0.285 -2.886 1.00 87.69 101 THR A O 1
ATOM 803 N N . MET A 1 102 ? 12.056 -1.014 -4.145 1.00 91.56 102 MET A N 1
ATOM 804 C CA . MET A 1 102 ? 11.749 -2.429 -3.901 1.00 91.56 102 MET A CA 1
ATOM 805 C C . MET A 1 102 ? 11.937 -2.801 -2.427 1.00 91.56 102 MET A C 1
ATOM 807 O O . MET A 1 102 ? 11.121 -3.526 -1.866 1.00 91.56 102 MET A O 1
ATOM 811 N N . GLU A 1 103 ? 12.992 -2.274 -1.808 1.00 88.56 103 GLU A N 1
ATOM 812 C CA . GLU A 1 103 ? 13.312 -2.501 -0.401 1.00 88.56 103 GLU A CA 1
ATOM 813 C C . GLU A 1 103 ? 12.213 -1.941 0.508 1.00 88.56 103 GLU A C 1
ATOM 815 O O . GLU A 1 103 ? 11.678 -2.671 1.337 1.00 88.56 103 GLU A O 1
ATOM 820 N N . ASP A 1 104 ? 11.757 -0.711 0.247 1.00 85.19 104 ASP A N 1
ATOM 821 C CA . ASP A 1 104 ? 10.599 -0.114 0.923 1.00 85.19 104 ASP A CA 1
ATOM 822 C C . ASP A 1 104 ? 9.359 -1.021 0.887 1.00 85.19 104 ASP A C 1
ATOM 824 O O . ASP A 1 104 ? 8.681 -1.214 1.899 1.00 85.19 104 ASP A O 1
ATOM 828 N N . ASP A 1 105 ? 9.017 -1.533 -0.298 1.00 92.69 105 ASP A N 1
ATOM 829 C CA . ASP A 1 105 ? 7.815 -2.341 -0.499 1.00 92.69 105 ASP A CA 1
ATOM 830 C C . ASP A 1 105 ? 7.932 -3.699 0.226 1.00 92.69 105 ASP A C 1
ATOM 832 O O . ASP A 1 105 ? 6.972 -4.143 0.870 1.00 92.69 105 ASP A O 1
ATOM 836 N N . LEU A 1 106 ? 9.114 -4.328 0.186 1.00 94.69 106 LEU A N 1
ATOM 837 C CA . LEU A 1 106 ? 9.412 -5.585 0.881 1.00 94.69 106 LEU A CA 1
ATOM 838 C C . LEU A 1 106 ? 9.397 -5.428 2.404 1.00 94.69 106 LEU A C 1
ATOM 840 O O . LEU A 1 106 ? 8.757 -6.227 3.089 1.00 94.69 106 LEU A O 1
ATOM 844 N N . GLU A 1 107 ? 10.042 -4.393 2.943 1.00 89.38 107 GLU A N 1
ATOM 845 C CA . GLU A 1 107 ? 10.094 -4.140 4.386 1.00 89.38 107 GLU A CA 1
ATOM 846 C C . GLU A 1 107 ? 8.699 -3.896 4.964 1.00 89.38 107 GLU A C 1
ATOM 848 O O . GLU A 1 107 ? 8.320 -4.482 5.985 1.00 89.38 107 GLU A O 1
ATOM 853 N N . ARG A 1 108 ? 7.889 -3.074 4.284 1.00 88.06 108 ARG A N 1
ATOM 854 C CA . ARG A 1 108 ? 6.505 -2.793 4.695 1.00 88.06 108 ARG A CA 1
ATOM 855 C C . ARG A 1 108 ? 5.650 -4.052 4.648 1.00 88.06 108 ARG A C 1
ATOM 857 O O . ARG A 1 108 ? 4.880 -4.303 5.577 1.00 88.06 108 ARG A O 1
ATOM 864 N N . PHE A 1 109 ? 5.796 -4.864 3.601 1.00 93.25 109 PHE A N 1
ATOM 865 C CA . PHE A 1 109 ? 5.100 -6.142 3.502 1.00 93.25 109 PHE A CA 1
ATOM 866 C C . PHE A 1 109 ? 5.498 -7.096 4.630 1.00 93.25 109 PHE A C 1
ATOM 868 O O . PHE A 1 109 ? 4.620 -7.618 5.321 1.00 93.25 109 PHE A O 1
ATOM 875 N N . ALA A 1 110 ? 6.799 -7.280 4.865 1.00 90.56 110 ALA A N 1
ATOM 876 C CA . ALA A 1 110 ? 7.322 -8.148 5.915 1.00 90.56 110 ALA A CA 1
ATOM 877 C C . ALA A 1 110 ? 6.848 -7.707 7.308 1.00 90.56 110 ALA A C 1
ATOM 879 O O . ALA A 1 110 ? 6.429 -8.540 8.117 1.00 90.56 110 ALA A O 1
ATOM 880 N N . LEU A 1 111 ? 6.829 -6.396 7.572 1.00 85.19 111 LEU A N 1
ATOM 881 C CA . LEU A 1 111 ? 6.291 -5.840 8.810 1.00 85.19 111 LEU A CA 1
ATOM 882 C C . LEU A 1 111 ? 4.818 -6.218 8.997 1.00 85.19 111 LEU A C 1
ATOM 884 O O . LEU A 1 111 ? 4.442 -6.680 10.071 1.00 85.19 111 LEU A O 1
ATOM 888 N N . LEU A 1 112 ? 3.983 -6.059 7.969 1.00 86.25 112 LEU A N 1
ATOM 889 C CA . LEU A 1 112 ? 2.556 -6.388 8.042 1.00 86.25 112 LEU A CA 1
ATOM 890 C C . LEU A 1 112 ? 2.315 -7.899 8.195 1.00 86.25 112 LEU A C 1
ATOM 892 O O . LEU A 1 112 ? 1.450 -8.303 8.977 1.00 86.25 112 LEU A O 1
ATOM 896 N N . GLN A 1 113 ? 3.109 -8.737 7.520 1.00 87.75 113 GLN A N 1
ATOM 897 C CA . GLN A 1 113 ? 3.054 -10.194 7.680 1.00 87.75 113 GLN A CA 1
ATOM 898 C C . GLN A 1 113 ? 3.433 -10.636 9.099 1.00 87.75 113 GLN A C 1
ATOM 900 O O . GLN A 1 113 ? 2.768 -11.507 9.658 1.00 87.75 113 GLN A O 1
ATOM 905 N N . LYS A 1 114 ? 4.423 -9.991 9.736 1.00 85.75 114 LYS A N 1
ATOM 906 C CA . LYS A 1 114 ? 4.799 -10.254 11.140 1.00 85.75 114 LYS A CA 1
ATOM 907 C C . LYS A 1 114 ? 3.626 -10.081 12.114 1.00 85.75 114 LYS A C 1
ATOM 909 O O . LYS A 1 114 ? 3.616 -10.698 13.177 1.00 85.75 114 LYS A O 1
ATOM 914 N N . TYR A 1 115 ? 2.636 -9.265 11.758 1.00 78.94 115 TYR A N 1
ATOM 915 C CA . TYR A 1 115 ? 1.426 -9.048 12.551 1.00 78.94 115 TYR A CA 1
ATOM 916 C C . TYR A 1 115 ? 0.198 -9.811 12.040 1.00 78.94 115 TYR A C 1
ATOM 918 O O . TYR A 1 115 ? -0.920 -9.449 12.406 1.00 78.94 115 TYR A O 1
ATOM 926 N N . ASP A 1 116 ? 0.382 -10.842 11.211 1.00 82.81 116 ASP A N 1
ATOM 927 C CA . ASP A 1 116 ? -0.700 -11.674 10.659 1.00 82.81 116 ASP A CA 1
ATOM 928 C C . ASP A 1 116 ? -1.780 -10.838 9.946 1.00 82.81 116 ASP A C 1
ATOM 930 O O . ASP A 1 116 ? -2.976 -11.118 10.007 1.00 82.81 116 ASP A O 1
ATOM 934 N N . SER A 1 117 ? -1.369 -9.734 9.319 1.00 79.69 117 SER A N 1
ATOM 935 C CA . SER A 1 117 ? -2.276 -8.856 8.585 1.00 79.69 117 SER A CA 1
ATOM 936 C C . SER A 1 117 ? -2.366 -9.280 7.123 1.00 79.69 117 SER A C 1
ATOM 938 O O . SER A 1 117 ? -1.363 -9.624 6.492 1.00 79.69 117 SER A O 1
ATOM 940 N N . ASN A 1 118 ? -3.565 -9.206 6.541 1.00 84.12 118 ASN A N 1
ATOM 941 C CA . ASN A 1 118 ? -3.696 -9.347 5.095 1.00 84.12 118 ASN A CA 1
ATOM 942 C C . ASN A 1 118 ? -3.148 -8.083 4.432 1.00 84.12 118 ASN A C 1
ATOM 944 O O . ASN A 1 118 ? -3.351 -6.978 4.934 1.00 84.12 118 ASN A O 1
ATOM 948 N N . VAL A 1 119 ? -2.487 -8.236 3.291 1.00 89.69 119 VAL A N 1
ATOM 949 C CA . VAL A 1 119 ? -1.975 -7.108 2.514 1.00 89.69 119 VAL A CA 1
ATOM 950 C C . VAL A 1 119 ? -2.577 -7.174 1.124 1.00 89.69 119 VAL A C 1
ATOM 952 O O . VAL A 1 119 ? -2.613 -8.232 0.501 1.00 89.69 119 VAL A O 1
ATOM 955 N N . TYR A 1 120 ? -3.062 -6.032 0.658 1.00 91.25 120 TYR A N 1
ATOM 956 C CA . TYR A 1 120 ? -3.480 -5.818 -0.712 1.00 91.25 120 TYR A CA 1
ATOM 957 C C . TYR A 1 120 ? -2.566 -4.758 -1.322 1.00 91.25 120 TYR A C 1
ATOM 959 O O . TYR A 1 120 ? -2.681 -3.571 -1.011 1.00 91.25 120 TYR A O 1
ATOM 967 N N . ALA A 1 121 ? -1.643 -5.187 -2.177 1.00 92.19 121 ALA A N 1
ATOM 968 C CA . ALA A 1 121 ? -0.753 -4.291 -2.894 1.00 92.19 121 ALA A CA 1
ATOM 969 C C . ALA A 1 121 ? -1.514 -3.623 -4.049 1.00 92.19 121 ALA A C 1
ATOM 971 O O . ALA A 1 121 ? -2.091 -4.302 -4.906 1.00 92.19 121 ALA A O 1
ATOM 972 N N . MET A 1 122 ? -1.512 -2.292 -4.102 1.00 90.06 122 MET A N 1
ATOM 973 C CA . MET A 1 122 ? -2.097 -1.534 -5.203 1.00 90.06 122 MET A CA 1
ATOM 974 C C . MET A 1 122 ? -1.034 -0.702 -5.906 1.00 90.06 122 MET A C 1
ATOM 976 O O . MET A 1 122 ? -0.379 0.140 -5.301 1.00 90.06 122 MET A O 1
ATOM 980 N N . MET A 1 123 ? -0.913 -0.910 -7.215 1.00 89.44 123 MET A N 1
ATOM 981 C CA . MET A 1 123 ? -0.080 -0.061 -8.059 1.00 89.44 123 MET A CA 1
ATOM 982 C C . MET A 1 123 ? -0.659 1.345 -8.123 1.00 89.44 123 MET A C 1
ATOM 984 O O . MET A 1 123 ? -1.856 1.513 -8.381 1.00 89.44 123 MET A O 1
ATOM 988 N N . PHE A 1 124 ? 0.205 2.338 -7.951 1.00 85.44 124 PHE A N 1
ATOM 989 C CA . PHE A 1 124 ? -0.138 3.720 -8.213 1.00 85.44 124 PHE A CA 1
ATOM 990 C C . PHE A 1 124 ? -0.602 3.905 -9.665 1.00 85.44 124 PHE A C 1
ATOM 992 O O . PHE A 1 124 ? -0.124 3.245 -10.596 1.00 85.44 124 PHE A O 1
ATOM 999 N N . ARG A 1 125 ? -1.575 4.799 -9.818 1.00 83.56 125 ARG A N 1
ATOM 1000 C CA . ARG A 1 125 ? -2.124 5.278 -11.082 1.00 83.56 125 ARG A CA 1
ATOM 1001 C C . ARG A 1 125 ? -2.052 6.790 -11.045 1.00 83.56 125 ARG A C 1
ATOM 1003 O O . ARG A 1 125 ? -2.398 7.372 -10.016 1.00 83.56 125 ARG A O 1
ATOM 1010 N N . ASP A 1 126 ? -1.654 7.407 -12.148 1.00 77.44 126 ASP A N 1
ATOM 1011 C CA . ASP A 1 126 ? -1.693 8.864 -12.227 1.00 77.44 126 ASP A CA 1
ATOM 1012 C C . ASP A 1 126 ? -3.136 9.400 -12.188 1.00 77.44 126 ASP A C 1
ATOM 1014 O O . ASP A 1 126 ? -4.120 8.651 -12.190 1.00 77.44 126 ASP A O 1
ATOM 1018 N N . LEU A 1 127 ? -3.270 10.727 -12.169 1.00 70.38 127 LEU A N 1
ATOM 1019 C CA . LEU A 1 127 ? -4.567 11.408 -12.109 1.00 70.38 127 LEU A CA 1
ATOM 1020 C C . LEU A 1 127 ? -5.464 11.134 -13.330 1.00 70.38 127 LEU A C 1
ATOM 1022 O O . LEU A 1 127 ? -6.668 11.369 -13.261 1.00 70.38 127 LEU A O 1
ATOM 1026 N N . THR A 1 128 ? -4.904 10.617 -14.427 1.00 74.50 128 THR A N 1
ATOM 1027 C CA . THR A 1 128 ? -5.650 10.201 -15.626 1.00 74.50 128 THR A CA 1
ATOM 1028 C C . THR A 1 128 ? -6.076 8.731 -15.571 1.00 74.50 128 THR A C 1
ATOM 1030 O O . THR A 1 128 ? -6.810 8.253 -16.434 1.00 74.50 128 THR A O 1
ATOM 1033 N N . GLY A 1 129 ? -5.647 8.000 -14.538 1.00 70.75 129 GLY A N 1
ATOM 1034 C CA . GLY A 1 129 ? -5.887 6.571 -14.370 1.00 70.75 129 GLY A CA 1
ATOM 1035 C C . GLY A 1 129 ? -4.870 5.683 -15.092 1.00 70.75 129 GLY A C 1
ATOM 1036 O O . GLY A 1 129 ? -5.015 4.451 -15.044 1.00 70.75 129 GLY A O 1
ATOM 1037 N N . LYS A 1 130 ? -3.842 6.271 -15.724 1.00 76.50 130 LYS A N 1
ATOM 1038 C CA . LYS A 1 130 ? -2.776 5.545 -16.420 1.00 76.50 130 LYS A CA 1
ATOM 1039 C C . LYS A 1 130 ? -1.952 4.757 -15.405 1.00 76.50 130 LYS A C 1
ATOM 1041 O O . LYS A 1 130 ? -1.548 5.263 -14.359 1.00 76.50 130 LYS A O 1
ATOM 1046 N N . ILE A 1 131 ? -1.728 3.485 -15.722 1.00 75.94 131 ILE A N 1
ATOM 1047 C CA . ILE A 1 131 ? -0.887 2.572 -14.940 1.00 75.94 131 ILE A CA 1
ATOM 1048 C C . ILE A 1 131 ? 0.543 2.654 -15.473 1.00 75.94 131 ILE A C 1
ATOM 1050 O O . ILE A 1 131 ? 0.739 2.829 -16.675 1.00 75.94 131 ILE A O 1
ATOM 1054 N N . GLY A 1 132 ? 1.526 2.439 -14.599 1.00 80.25 132 GLY A N 1
ATOM 1055 C CA . GLY A 1 132 ? 2.917 2.250 -15.008 1.00 80.25 132 GLY A CA 1
ATOM 1056 C C . GLY A 1 132 ? 3.743 3.526 -14.999 1.00 80.25 132 GLY A C 1
ATOM 1057 O O . GLY A 1 132 ? 4.886 3.487 -15.440 1.00 80.25 132 GLY A O 1
ATOM 1058 N N . VAL A 1 133 ? 3.189 4.626 -14.485 1.00 82.88 133 VAL A N 1
ATOM 1059 C CA . VAL A 1 133 ? 3.936 5.853 -14.204 1.00 82.88 133 VAL A CA 1
ATOM 1060 C C . VAL A 1 133 ? 3.983 6.129 -12.705 1.00 82.88 133 VAL A C 1
ATOM 1062 O O . VAL A 1 133 ? 3.038 5.789 -11.996 1.00 82.88 133 VAL A O 1
ATOM 1065 N N . ASP A 1 134 ? 5.093 6.678 -12.227 1.00 81.75 134 ASP A N 1
ATOM 1066 C CA . ASP A 1 134 ? 5.331 7.079 -10.844 1.00 81.75 134 ASP A CA 1
ATOM 1067 C C . ASP A 1 134 ? 4.705 8.455 -10.545 1.00 81.75 134 ASP A C 1
ATOM 1069 O O . ASP A 1 134 ? 4.074 9.081 -11.405 1.00 81.75 134 ASP A O 1
ATOM 1073 N N . GLY A 1 135 ? 4.872 8.953 -9.318 1.00 73.56 135 GLY A N 1
ATOM 1074 C CA . GLY A 1 135 ? 4.3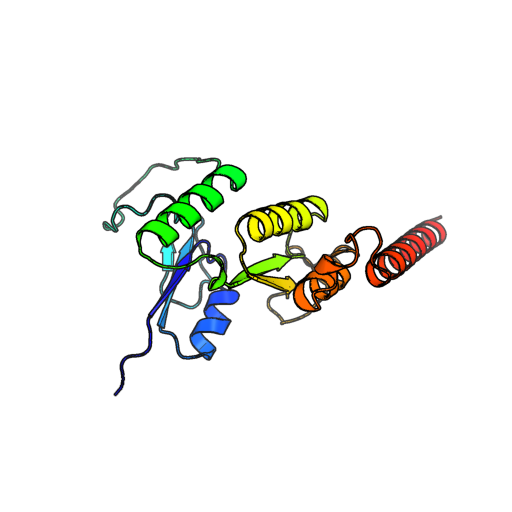47 10.255 -8.897 1.00 73.56 135 GLY A CA 1
ATOM 1075 C C . GLY A 1 135 ? 4.902 11.453 -9.675 1.00 73.56 135 GLY A C 1
ATOM 1076 O O . GLY A 1 135 ? 4.344 12.547 -9.605 1.00 73.56 135 GLY A O 1
ATOM 1077 N N . ARG A 1 136 ? 5.980 11.252 -10.440 1.00 79.00 136 ARG A N 1
ATOM 1078 C CA . ARG A 1 136 ? 6.661 12.253 -11.269 1.00 79.00 136 ARG A CA 1
ATOM 1079 C C . ARG A 1 136 ? 6.384 12.054 -12.761 1.00 79.00 136 ARG A C 1
ATOM 1081 O O . ARG A 1 136 ? 6.948 12.780 -13.577 1.00 79.00 136 ARG A O 1
ATOM 1088 N N . GLY A 1 137 ? 5.539 11.087 -13.122 1.00 79.12 137 GLY A N 1
ATOM 1089 C CA . GLY A 1 137 ? 5.205 10.749 -14.504 1.00 79.12 137 GLY A CA 1
ATOM 1090 C C . GLY A 1 137 ? 6.249 9.886 -15.221 1.00 79.12 137 GLY A C 1
ATOM 1091 O O . GLY A 1 137 ? 6.118 9.670 -16.426 1.00 79.12 137 GLY A O 1
ATOM 1092 N N . ARG A 1 138 ? 7.276 9.390 -14.521 1.00 83.31 138 ARG A N 1
ATOM 1093 C CA . ARG A 1 138 ? 8.299 8.487 -15.078 1.00 83.31 138 ARG A CA 1
ATOM 1094 C C . ARG A 1 138 ? 7.803 7.054 -15.041 1.00 83.31 138 ARG A C 1
ATOM 1096 O O . ARG A 1 138 ? 6.887 6.749 -14.293 1.00 83.31 138 ARG A O 1
ATOM 1103 N N . GLN A 1 139 ? 8.407 6.158 -15.810 1.00 86.56 139 GLN A N 1
ATOM 1104 C CA . GLN A 1 139 ? 8.044 4.744 -15.758 1.00 86.56 139 GLN A CA 1
ATOM 1105 C C . GLN A 1 139 ? 8.275 4.158 -14.353 1.00 86.56 139 GLN A C 1
ATOM 1107 O O . GLN A 1 139 ? 9.309 4.395 -13.733 1.00 86.56 139 GLN A O 1
ATOM 1112 N N . GLN A 1 140 ? 7.304 3.389 -13.853 1.00 89.12 140 GLN A N 1
ATOM 1113 C CA . GLN A 1 140 ? 7.439 2.662 -12.588 1.00 89.12 140 GLN A CA 1
ATOM 1114 C C . GLN A 1 140 ? 8.573 1.639 -12.661 1.00 89.12 140 GLN A C 1
ATOM 1116 O O . GLN A 1 140 ? 8.759 0.982 -13.687 1.00 89.12 140 GLN A O 1
ATOM 1121 N N . ALA A 1 141 ? 9.272 1.458 -11.540 1.00 90.38 141 ALA A N 1
ATOM 1122 C CA . ALA A 1 141 ? 10.309 0.446 -11.410 1.00 90.38 141 ALA A CA 1
ATOM 1123 C C . ALA A 1 141 ? 9.783 -0.959 -11.760 1.00 90.38 141 ALA A C 1
ATOM 1125 O O . ALA A 1 141 ? 8.623 -1.307 -11.504 1.00 90.38 141 ALA A O 1
ATOM 1126 N N . SER A 1 142 ? 10.656 -1.775 -12.349 1.00 93.25 142 SER A N 1
ATOM 1127 C CA . SER A 1 142 ? 10.314 -3.092 -12.896 1.00 93.25 142 SER A CA 1
ATOM 1128 C C . SER A 1 142 ? 9.752 -4.062 -11.850 1.00 93.25 142 SER A C 1
ATOM 1130 O O . SER A 1 142 ? 8.973 -4.947 -12.208 1.00 93.25 142 SER A O 1
ATOM 1132 N N . HIS A 1 143 ? 10.060 -3.867 -10.560 1.00 95.06 143 HIS A N 1
ATOM 1133 C CA . HIS A 1 143 ? 9.559 -4.697 -9.459 1.00 95.06 143 HIS A CA 1
ATOM 1134 C C . HIS A 1 143 ? 8.073 -4.484 -9.154 1.00 95.06 143 HIS A C 1
ATOM 1136 O O . HIS A 1 143 ? 7.419 -5.411 -8.686 1.00 95.06 143 HIS A O 1
ATOM 1142 N N . VAL A 1 144 ? 7.509 -3.305 -9.438 1.00 94.50 144 VAL A N 1
ATOM 1143 C CA . VAL A 1 144 ? 6.195 -2.877 -8.920 1.00 94.50 144 VAL A CA 1
ATOM 1144 C C . VAL A 1 144 ? 5.067 -3.829 -9.340 1.00 94.50 144 VAL A C 1
ATOM 1146 O O . VAL A 1 144 ? 4.258 -4.274 -8.522 1.00 94.50 144 VAL A O 1
ATOM 1149 N N . LYS A 1 145 ? 4.993 -4.175 -10.629 1.00 95.00 145 LYS A N 1
ATOM 1150 C CA . LYS A 1 145 ? 3.942 -5.069 -11.145 1.00 95.00 145 LYS A CA 1
ATOM 1151 C C . LYS A 1 145 ? 4.124 -6.523 -10.670 1.00 95.00 145 LYS A C 1
ATOM 1153 O O . LYS A 1 145 ? 3.139 -7.087 -10.186 1.00 95.00 145 LYS A O 1
ATOM 1158 N N . PRO A 1 146 ? 5.323 -7.133 -10.758 1.00 96.94 146 PRO A N 1
ATOM 1159 C CA . PRO A 1 146 ? 5.593 -8.433 -10.146 1.00 96.94 146 PRO A CA 1
ATOM 1160 C C . PRO A 1 146 ? 5.284 -8.472 -8.651 1.00 96.94 146 PRO A C 1
ATOM 1162 O O . PRO A 1 146 ? 4.659 -9.421 -8.193 1.00 96.94 146 PRO A O 1
ATOM 1165 N N . PHE A 1 147 ? 5.644 -7.431 -7.901 1.00 97.50 147 PHE A N 1
ATOM 1166 C CA . PHE A 1 147 ? 5.413 -7.351 -6.461 1.00 97.50 147 PHE A CA 1
ATOM 1167 C C . PHE A 1 147 ? 3.920 -7.379 -6.126 1.00 97.50 147 PHE A C 1
ATOM 1169 O O . PHE A 1 147 ? 3.479 -8.166 -5.287 1.00 97.50 147 PHE A O 1
ATOM 1176 N N . ARG A 1 148 ? 3.100 -6.603 -6.851 1.00 96.25 148 ARG A N 1
ATOM 1177 C CA . ARG A 1 148 ? 1.634 -6.695 -6.755 1.00 96.25 148 ARG A CA 1
ATOM 1178 C C . ARG A 1 148 ? 1.144 -8.125 -6.978 1.00 96.25 148 ARG A C 1
ATOM 1180 O O . ARG A 1 148 ? 0.307 -8.606 -6.218 1.00 96.25 148 ARG A O 1
ATOM 1187 N N . ASP A 1 149 ? 1.614 -8.773 -8.041 1.00 96.94 149 ASP A N 1
ATOM 1188 C CA . ASP A 1 149 ? 1.188 -10.131 -8.397 1.00 96.94 149 ASP A CA 1
ATOM 1189 C C . ASP A 1 149 ? 1.598 -11.149 -7.336 1.00 96.94 149 ASP A C 1
ATOM 1191 O O . ASP A 1 149 ? 0.821 -12.045 -7.008 1.00 96.94 149 ASP A O 1
ATOM 1195 N N . TRP A 1 150 ? 2.785 -10.975 -6.765 1.00 98.00 150 TRP A N 1
ATOM 1196 C CA . TRP A 1 150 ? 3.334 -11.824 -5.722 1.00 98.00 150 TRP A CA 1
ATOM 1197 C C . TRP A 1 150 ? 2.529 -11.730 -4.419 1.00 98.00 150 TRP A C 1
ATOM 1199 O O . TRP A 1 150 ? 2.104 -12.758 -3.880 1.00 98.00 150 TRP A O 1
ATOM 1209 N N . VAL A 1 151 ? 2.232 -10.506 -3.964 1.00 96.38 151 VAL A N 1
ATOM 1210 C CA . VAL A 1 151 ? 1.413 -10.246 -2.767 1.00 96.38 151 VAL A CA 1
ATOM 1211 C C . VAL A 1 151 ? -0.032 -10.698 -2.984 1.00 96.38 151 VAL A C 1
ATOM 1213 O O . VAL A 1 151 ? -0.544 -11.550 -2.255 1.00 96.38 151 VAL A O 1
ATOM 1216 N N . ASN A 1 152 ? -0.700 -10.172 -4.014 1.00 95.38 152 ASN A N 1
ATOM 1217 C CA . ASN A 1 152 ? -2.138 -10.381 -4.202 1.00 95.38 152 ASN A CA 1
ATOM 1218 C C . ASN A 1 152 ? -2.459 -11.802 -4.687 1.00 95.38 152 ASN A C 1
ATOM 1220 O O . ASN A 1 152 ? -3.516 -12.343 -4.362 1.00 95.38 152 ASN A O 1
ATOM 1224 N N . GLY A 1 153 ? -1.543 -12.420 -5.438 1.00 94.75 153 GLY A N 1
ATOM 1225 C CA . GLY A 1 153 ? -1.627 -13.813 -5.876 1.00 94.75 153 GLY A CA 1
ATOM 1226 C C . GLY A 1 153 ? -1.216 -14.825 -4.806 1.00 94.75 153 GLY A C 1
ATOM 1227 O O . GLY A 1 153 ? -1.338 -16.025 -5.037 1.00 94.75 153 GLY A O 1
ATOM 1228 N N . LYS A 1 154 ? -0.764 -14.363 -3.630 1.00 93.81 154 LYS A N 1
ATOM 1229 C CA . LYS A 1 154 ? -0.306 -15.195 -2.503 1.00 93.81 154 LYS A CA 1
ATOM 1230 C C . LYS A 1 154 ? 0.933 -16.048 -2.799 1.00 93.81 154 LYS A C 1
ATOM 1232 O O . LYS A 1 154 ? 1.209 -16.985 -2.050 1.00 93.81 154 LYS A O 1
ATOM 1237 N N . ALA A 1 155 ? 1.693 -15.718 -3.844 1.00 96.50 155 ALA A N 1
ATOM 1238 C CA . ALA A 1 155 ? 2.933 -16.417 -4.180 1.00 96.50 155 ALA A CA 1
ATOM 1239 C C . ALA A 1 155 ? 3.981 -16.285 -3.061 1.00 96.50 155 ALA A C 1
ATOM 1241 O O . ALA A 1 155 ? 4.732 -17.228 -2.828 1.00 96.50 155 ALA A O 1
ATOM 1242 N N . PHE A 1 156 ? 3.931 -15.195 -2.285 1.00 95.00 156 PHE A N 1
ATOM 1243 C CA . PHE A 1 156 ? 4.776 -14.959 -1.106 1.00 95.00 156 PHE A CA 1
ATOM 1244 C C . PHE A 1 156 ? 4.787 -16.073 -0.060 1.00 95.00 156 PHE A C 1
ATOM 1246 O O . PHE A 1 156 ? 5.682 -16.131 0.775 1.00 95.00 156 PHE A O 1
ATOM 1253 N N . ARG A 1 157 ? 3.780 -16.950 -0.070 1.00 94.25 157 ARG A N 1
ATOM 1254 C CA . ARG A 1 157 ? 3.707 -18.091 0.848 1.00 94.25 157 ARG A CA 1
ATOM 1255 C C . ARG A 1 157 ? 4.658 -19.220 0.468 1.00 94.25 157 ARG A C 1
ATOM 1257 O O . ARG A 1 157 ? 4.942 -20.061 1.310 1.00 94.25 157 ARG A O 1
ATOM 1264 N N . ASN A 1 158 ? 5.080 -19.257 -0.793 1.00 96.56 158 ASN A N 1
ATOM 1265 C CA . ASN A 1 158 ? 5.779 -20.393 -1.384 1.00 96.56 158 ASN A CA 1
ATOM 1266 C C . ASN A 1 158 ? 7.147 -20.018 -1.958 1.00 96.56 158 ASN A C 1
ATOM 1268 O O . ASN A 1 158 ? 8.011 -20.882 -2.031 1.00 96.56 158 ASN A O 1
ATOM 1272 N N . VAL A 1 159 ? 7.333 -18.770 -2.398 1.00 96.38 159 VAL A N 1
ATOM 1273 C CA . VAL A 1 159 ? 8.564 -18.321 -3.058 1.00 96.38 159 VAL A CA 1
ATOM 1274 C C . VAL A 1 159 ? 8.963 -16.932 -2.549 1.00 96.38 159 VAL A C 1
ATOM 1276 O O . VAL A 1 159 ? 8.082 -16.066 -2.455 1.00 96.38 159 VAL A O 1
ATOM 1279 N N . PRO A 1 160 ? 10.248 -16.696 -2.217 1.00 96.19 160 PRO A N 1
ATOM 1280 C CA . PRO A 1 160 ? 10.779 -15.352 -1.995 1.00 96.19 160 PRO A CA 1
ATOM 1281 C C . PRO A 1 160 ? 10.507 -14.443 -3.196 1.00 96.19 160 PRO A C 1
ATOM 1283 O O . PRO A 1 160 ? 10.338 -14.915 -4.321 1.00 96.19 160 PRO A O 1
ATOM 1286 N N . PHE A 1 161 ? 10.433 -13.132 -2.979 1.00 96.62 161 PHE A N 1
ATOM 1287 C CA . PHE A 1 161 ? 10.119 -12.218 -4.078 1.00 96.62 161 PHE A CA 1
ATOM 1288 C C . PHE A 1 161 ? 11.244 -12.173 -5.122 1.00 96.62 161 PHE A C 1
ATOM 1290 O O . PHE A 1 161 ? 10.989 -12.073 -6.319 1.00 96.62 161 PHE A O 1
ATOM 1297 N N . GLU A 1 162 ? 12.482 -12.313 -4.661 1.00 94.00 162 GLU A N 1
ATOM 1298 C CA . GLU A 1 162 ? 13.711 -12.319 -5.446 1.00 94.00 162 GLU A CA 1
ATOM 1299 C C . GLU A 1 162 ? 13.801 -13.515 -6.398 1.00 94.00 162 GLU A C 1
ATOM 1301 O O . GLU A 1 162 ? 14.478 -13.424 -7.411 1.00 94.00 162 GLU A O 1
ATOM 1306 N N . GLU A 1 163 ? 13.102 -14.607 -6.086 1.00 95.12 163 GLU A N 1
ATOM 1307 C CA . GLU A 1 163 ? 13.032 -15.829 -6.899 1.00 95.12 163 GLU A CA 1
ATOM 1308 C C . GLU A 1 163 ? 11.710 -15.921 -7.683 1.00 95.12 163 GLU A C 1
ATOM 1310 O O . GLU A 1 163 ? 11.374 -16.951 -8.276 1.00 95.12 163 GLU A O 1
ATOM 1315 N N . PHE A 1 164 ? 10.892 -14.864 -7.657 1.00 97.06 164 PHE A N 1
ATOM 1316 C CA . PHE A 1 164 ? 9.607 -14.870 -8.333 1.00 97.06 164 PHE A CA 1
ATOM 1317 C C . PHE A 1 164 ? 9.794 -14.679 -9.842 1.00 97.06 164 PHE A C 1
ATOM 1319 O O . PHE A 1 164 ? 10.221 -13.623 -10.303 1.00 97.06 164 PHE A O 1
ATOM 1326 N N . ASP A 1 165 ? 9.375 -15.668 -10.634 1.00 94.88 165 ASP A N 1
ATOM 1327 C CA . ASP A 1 165 ? 9.625 -15.726 -12.082 1.00 94.88 165 ASP A CA 1
ATOM 1328 C C . ASP A 1 165 ? 9.196 -14.463 -12.854 1.00 94.88 165 ASP A C 1
ATOM 1330 O O . ASP A 1 165 ? 9.828 -14.060 -13.834 1.00 94.88 165 ASP A O 1
ATOM 1334 N N . ARG A 1 166 ? 8.103 -13.815 -12.432 1.00 94.69 166 ARG A N 1
ATOM 1335 C CA . ARG A 1 166 ? 7.629 -12.570 -13.052 1.00 94.69 166 ARG A CA 1
ATOM 1336 C C . ARG A 1 166 ? 8.551 -11.396 -12.765 1.00 94.69 166 ARG A C 1
ATOM 1338 O O . ARG A 1 166 ? 8.626 -10.496 -13.599 1.00 94.69 166 ARG A O 1
ATOM 1345 N N . TYR A 1 167 ? 9.194 -11.381 -11.601 1.00 95.56 167 TYR A N 1
ATOM 1346 C CA . TYR A 1 167 ? 10.165 -10.356 -11.255 1.00 95.56 167 TYR A CA 1
ATOM 1347 C C . TYR A 1 167 ? 11.432 -10.518 -12.091 1.00 95.56 167 TYR A C 1
ATOM 1349 O O . TYR A 1 167 ? 11.823 -9.558 -12.752 1.00 95.56 167 TYR A O 1
ATOM 1357 N N . ASP A 1 168 ? 11.970 -11.734 -12.194 1.00 91.69 168 ASP A N 1
ATOM 1358 C CA . ASP A 1 168 ? 13.139 -12.019 -13.036 1.00 91.69 168 ASP A CA 1
ATOM 1359 C C . ASP A 1 168 ? 12.926 -11.590 -14.489 1.00 91.69 168 ASP A C 1
ATOM 1361 O O . ASP A 1 168 ? 13.744 -10.872 -15.066 1.00 91.69 168 ASP A O 1
ATOM 1365 N N . LYS A 1 169 ? 11.776 -11.955 -15.071 1.00 93.12 169 LYS A N 1
ATOM 1366 C CA . LYS A 1 169 ? 11.408 -11.556 -16.439 1.00 93.12 169 LYS A CA 1
ATOM 1367 C C . LYS A 1 169 ? 11.307 -10.037 -16.591 1.00 93.12 169 LYS A C 1
ATOM 1369 O O . LYS A 1 169 ? 11.759 -9.488 -17.593 1.00 93.12 169 LYS A O 1
ATOM 1374 N N . ALA A 1 170 ? 10.704 -9.352 -15.618 1.00 92.00 170 ALA A N 1
ATOM 1375 C CA . ALA A 1 170 ? 10.554 -7.898 -15.655 1.00 92.00 170 ALA A CA 1
ATOM 1376 C C . ALA A 1 170 ? 11.901 -7.175 -15.516 1.00 92.00 170 ALA A C 1
ATOM 1378 O O . ALA A 1 170 ? 12.121 -6.162 -16.178 1.00 92.00 170 ALA A O 1
ATOM 1379 N N . LYS A 1 171 ? 12.802 -7.708 -14.686 1.00 91.62 171 LYS A N 1
ATOM 1380 C CA . LYS A 1 171 ? 14.159 -7.194 -14.507 1.00 91.62 171 LYS A CA 1
ATOM 1381 C C . LYS A 1 171 ? 14.979 -7.343 -15.788 1.00 91.62 171 LYS A C 1
ATOM 1383 O O . LYS A 1 171 ? 15.493 -6.349 -16.282 1.00 91.62 171 LYS A O 1
ATOM 1388 N N . GLN A 1 172 ? 14.994 -8.535 -16.388 1.00 91.31 172 GLN A N 1
ATOM 1389 C CA . GLN A 1 172 ? 15.701 -8.787 -17.650 1.00 91.31 172 GLN A CA 1
ATOM 1390 C C . GLN A 1 172 ? 15.217 -7.878 -18.787 1.00 91.31 172 GLN A C 1
ATOM 1392 O O . GLN A 1 172 ? 16.030 -7.354 -19.543 1.00 91.31 172 GLN A O 1
ATOM 1397 N N . ALA A 1 173 ? 13.903 -7.659 -18.900 1.00 89.12 173 ALA A N 1
ATOM 1398 C CA . ALA A 1 173 ? 13.347 -6.754 -19.904 1.00 89.12 173 ALA A CA 1
ATOM 1399 C C . ALA A 1 173 ? 13.794 -5.297 -19.686 1.00 89.12 173 ALA A C 1
ATOM 1401 O O . ALA A 1 173 ? 14.136 -4.614 -20.647 1.00 89.12 173 ALA A O 1
ATOM 1402 N N . ALA A 1 174 ? 13.823 -4.828 -18.435 1.00 87.19 174 ALA A N 1
ATOM 1403 C CA . ALA A 1 174 ? 14.297 -3.484 -18.108 1.00 87.19 174 ALA A CA 1
ATOM 1404 C C . ALA A 1 174 ? 15.801 -3.319 -18.386 1.00 87.19 174 ALA A C 1
ATOM 1406 O O . ALA A 1 174 ? 16.209 -2.312 -18.960 1.00 87.19 174 ALA A O 1
ATOM 1407 N N . ASP A 1 175 ? 16.609 -4.326 -18.047 1.00 88.38 175 ASP A N 1
ATOM 1408 C CA . ASP A 1 175 ? 18.051 -4.322 -18.306 1.00 88.38 175 ASP A CA 1
ATOM 1409 C C . ASP A 1 175 ? 18.348 -4.289 -19.818 1.00 88.38 175 ASP A C 1
ATOM 1411 O O . ASP A 1 175 ? 19.200 -3.523 -20.263 1.00 88.38 175 ASP A O 1
ATOM 1415 N N . GLN A 1 176 ? 17.598 -5.047 -20.629 1.00 87.25 176 GLN A N 1
ATOM 1416 C CA . GLN A 1 176 ? 17.709 -5.012 -22.095 1.00 87.25 176 GLN A CA 1
ATOM 1417 C C . GLN A 1 176 ? 17.329 -3.648 -22.686 1.00 87.25 176 GLN A C 1
ATOM 1419 O O . GLN A 1 176 ? 18.016 -3.166 -23.585 1.00 87.25 176 GLN A O 1
ATOM 1424 N N . MET A 1 177 ? 16.262 -3.013 -22.185 1.00 82.19 177 MET A N 1
ATOM 1425 C CA . MET A 1 177 ? 15.872 -1.668 -22.630 1.00 82.19 177 MET A CA 1
ATOM 1426 C C . MET A 1 177 ? 16.959 -0.638 -22.309 1.00 82.19 177 MET A C 1
ATOM 1428 O O . MET A 1 177 ? 17.314 0.146 -23.183 1.00 82.19 177 MET A O 1
ATOM 1432 N N . ASN A 1 178 ? 17.541 -0.689 -21.107 1.00 79.62 178 ASN A N 1
ATOM 1433 C CA . A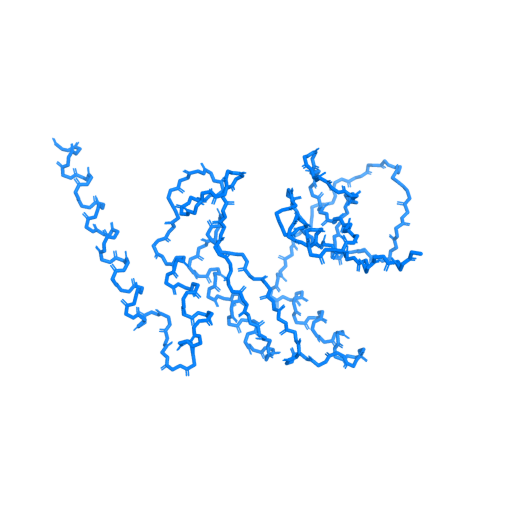SN A 1 178 ? 18.637 0.203 -20.723 1.00 79.62 178 ASN A CA 1
ATOM 1434 C C . ASN A 1 178 ? 19.867 0.037 -21.631 1.00 79.62 178 ASN A C 1
ATOM 1436 O O . ASN A 1 178 ? 20.472 1.030 -22.024 1.00 79.62 178 ASN A O 1
ATOM 1440 N N . ILE A 1 179 ? 20.238 -1.202 -21.983 1.00 83.25 179 ILE A N 1
ATOM 1441 C CA . ILE A 1 179 ? 21.353 -1.465 -22.909 1.00 83.25 179 ILE A CA 1
ATOM 1442 C C . ILE A 1 179 ? 21.060 -0.858 -24.284 1.00 83.25 179 ILE A C 1
ATOM 1444 O O . ILE A 1 179 ? 21.904 -0.153 -24.831 1.00 83.25 179 ILE A O 1
ATOM 1448 N N . PHE A 1 180 ? 19.855 -1.074 -24.814 1.00 81.50 180 PHE A N 1
ATOM 1449 C CA . PHE A 1 180 ? 19.454 -0.525 -26.108 1.00 81.50 180 PHE A CA 1
ATOM 1450 C C . PHE A 1 180 ? 19.466 1.013 -26.121 1.00 81.50 180 PHE A C 1
ATOM 1452 O O . PHE A 1 180 ? 19.933 1.615 -27.084 1.00 81.50 180 PHE A O 1
ATOM 1459 N N . GLU A 1 181 ? 18.994 1.667 -25.056 1.00 81.69 181 GLU A N 1
ATOM 1460 C CA . GLU A 1 181 ? 19.041 3.132 -24.939 1.00 81.69 181 GLU A CA 1
ATOM 1461 C C . GLU A 1 181 ? 20.478 3.671 -24.921 1.00 81.69 181 GLU A C 1
ATOM 1463 O O . GLU A 1 181 ? 20.746 4.705 -25.532 1.00 81.69 181 GLU A O 1
ATOM 1468 N N . ILE A 1 182 ? 21.409 2.962 -24.273 1.00 79.88 182 ILE A N 1
ATOM 1469 C CA . ILE A 1 182 ? 22.837 3.305 -24.286 1.00 79.88 182 ILE A CA 1
ATOM 1470 C C . ILE A 1 182 ? 23.410 3.163 -25.700 1.00 79.88 182 ILE A C 1
ATOM 1472 O O . ILE A 1 182 ? 24.097 4.067 -26.165 1.00 79.88 182 ILE A O 1
ATOM 1476 N N . GLU A 1 183 ? 23.110 2.066 -26.399 1.00 81.62 183 GLU A N 1
ATOM 1477 C CA . GLU A 1 183 ? 23.585 1.832 -27.770 1.00 81.62 183 GLU A CA 1
ATOM 1478 C C . GLU A 1 183 ? 23.055 2.864 -28.775 1.00 81.62 183 GLU A C 1
ATOM 1480 O O . GLU A 1 183 ? 23.764 3.211 -29.711 1.00 81.62 183 GLU A O 1
ATOM 1485 N N . GLN A 1 184 ? 21.835 3.380 -28.592 1.00 78.38 184 GLN A N 1
ATOM 1486 C CA . GLN A 1 184 ? 21.269 4.443 -29.439 1.00 78.38 184 GLN A CA 1
ATOM 1487 C C . GLN A 1 184 ? 21.818 5.846 -29.117 1.00 78.38 184 GLN A C 1
ATOM 1489 O O . GLN A 1 184 ? 21.608 6.777 -29.895 1.00 78.38 184 GLN A O 1
ATOM 1494 N N . ALA A 1 185 ? 22.466 6.020 -27.963 1.00 71.31 185 ALA A N 1
ATOM 1495 C CA . ALA A 1 185 ? 23.011 7.297 -27.502 1.00 71.31 185 ALA A CA 1
ATOM 1496 C C . ALA A 1 185 ? 24.513 7.482 -27.808 1.00 71.31 185 ALA A C 1
ATOM 1498 O O . ALA A 1 185 ? 25.051 8.557 -27.523 1.00 71.31 185 ALA A O 1
ATOM 1499 N N . ILE A 1 186 ? 25.175 6.454 -28.355 1.00 69.31 186 ILE A N 1
ATOM 1500 C CA . ILE A 1 186 ? 26.582 6.440 -28.801 1.00 69.31 186 ILE A CA 1
ATOM 1501 C C . ILE A 1 186 ? 26.629 6.591 -30.323 1.00 69.31 186 ILE A C 1
ATOM 1503 O O . ILE A 1 186 ? 27.486 7.372 -30.797 1.00 69.31 186 ILE A O 1
#

pLDDT: mean 78.37, std 15.53, range [30.61, 98.0]

Radius of gyration: 19.4 Å; chains: 1; bounding box: 59×50×53 Å

Foldseek 3Di:
DDDFAEEEAEQQALNPVVVVVVVVRYQYEYEHCDDRPNNPHHYDNDHSQPCPDDDDDDDDDDDDDDDDVLPSVVVVLVVCVVVVNQQLVAEDEAEPQAPDDPVRLVVVVVSSVVRNHQYQYDYDAPPVRHGQAYVVRHGGDLLRVLSNCCRVVVVVVPDDSVPRPSSVVSVVVVVVVVVVVVVVVD

Sequence (186 aa):
MSKKPKLLDLFCKTGGCSAGYAKAGFEVVGVDINPQPNYPYQFIQADAMKVESIAPANGKERQRVTFDMMKVVPEKLRMLEEYGIRKRKLTFYMLIGYDTTMEDDLERFALLQKYDSNVYAMMFRDLTGKIGVDGRGRQQASHVKPFRDWVNGKAFRNVPFEEFDRYDKAKQAADQMNIFEIEQAI

Organism: NCBI:txid511487

InterPro domains:
  IPR029063 S-adenosyl-L-methionine-dependent methyltransferase superfamily [G3DSA:3.40.50.150] (1-70)
  IPR029063 S-adenosyl-L-methionine-dependent methyltransferase superfamily [SSF53335] (3-59)